Protein AF-X1CLE5-F1 (afdb_monomer_lite)

Structure (mmCIF, N/CA/C/O backbone):
data_AF-X1CLE5-F1
#
_entry.id   AF-X1CLE5-F1
#
loop_
_atom_site.group_PDB
_atom_site.id
_atom_site.type_symbol
_atom_site.label_atom_id
_atom_site.label_alt_id
_atom_site.label_comp_id
_atom_site.label_asym_id
_atom_site.label_entity_id
_atom_site.label_seq_id
_atom_site.pdbx_PDB_ins_code
_atom_site.Cartn_x
_atom_site.Cartn_y
_atom_site.Cartn_z
_atom_site.occupancy
_atom_site.B_iso_or_equiv
_atom_site.auth_seq_id
_atom_site.auth_comp_id
_atom_site.auth_asym_id
_atom_site.auth_atom_id
_atom_site.pdbx_PDB_model_num
ATOM 1 N N . HIS A 1 1 ? 12.341 -2.376 -10.171 1.00 87.56 1 HIS A N 1
ATOM 2 C CA . HIS A 1 1 ? 11.045 -2.951 -10.577 1.00 87.56 1 HIS A CA 1
ATOM 3 C C . HIS A 1 1 ? 10.990 -4.390 -10.079 1.00 87.56 1 HIS A C 1
ATOM 5 O O . HIS A 1 1 ? 12.034 -4.916 -9.704 1.00 87.56 1 HIS A O 1
ATOM 11 N N . ILE A 1 2 ? 9.800 -4.982 -10.034 1.00 92.75 2 ILE A N 1
ATOM 12 C CA . ILE A 1 2 ? 9.583 -6.423 -9.841 1.00 92.75 2 ILE A CA 1
ATOM 13 C C . ILE A 1 2 ? 8.965 -6.952 -11.133 1.00 92.75 2 ILE A C 1
ATOM 15 O O . ILE A 1 2 ? 8.081 -6.299 -11.682 1.00 92.75 2 ILE A O 1
ATOM 19 N N . ILE A 1 3 ? 9.439 -8.098 -11.614 1.00 94.88 3 ILE A N 1
ATOM 20 C CA . ILE A 1 3 ? 8.784 -8.827 -12.702 1.00 94.88 3 ILE A CA 1
ATOM 21 C C . ILE A 1 3 ? 7.743 -9.729 -12.047 1.00 94.88 3 ILE A C 1
ATOM 23 O O . ILE A 1 3 ? 8.092 -10.563 -11.214 1.00 94.88 3 ILE A O 1
ATOM 27 N N . PHE A 1 4 ? 6.477 -9.523 -12.382 1.00 95.62 4 PHE A N 1
ATOM 28 C CA . PHE A 1 4 ? 5.363 -10.303 -11.863 1.00 95.62 4 PHE A CA 1
ATOM 29 C C . PHE A 1 4 ? 4.721 -11.083 -12.996 1.00 95.62 4 PHE A C 1
ATOM 31 O O . PHE A 1 4 ? 4.445 -10.509 -14.046 1.00 95.62 4 PHE A O 1
ATOM 38 N N . GLN A 1 5 ? 4.461 -12.364 -12.766 1.00 96.25 5 GLN A N 1
ATOM 39 C CA . GLN A 1 5 ? 3.753 -13.222 -13.702 1.00 96.25 5 GLN A CA 1
ATOM 40 C C . GLN A 1 5 ? 2.470 -13.723 -1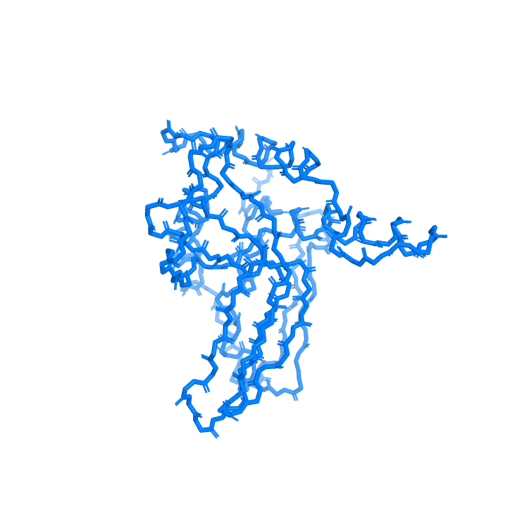3.045 1.00 96.25 5 GLN A C 1
ATOM 42 O O . GLN A 1 5 ? 2.518 -14.313 -11.964 1.00 96.25 5 GLN A O 1
ATOM 47 N N . ASN A 1 6 ? 1.330 -13.506 -13.700 1.00 96.94 6 ASN A N 1
ATOM 48 C CA . ASN A 1 6 ? 0.075 -14.103 -13.267 1.00 96.94 6 ASN A CA 1
ATOM 49 C C . ASN A 1 6 ? -0.042 -15.522 -13.839 1.00 96.94 6 ASN A C 1
ATOM 51 O O . ASN A 1 6 ? -0.361 -15.702 -15.011 1.00 96.94 6 ASN A O 1
ATOM 55 N N . LEU A 1 7 ? 0.227 -16.524 -13.003 1.00 96.44 7 LEU A N 1
ATOM 56 C CA . LEU A 1 7 ? 0.090 -17.943 -13.354 1.00 96.44 7 LEU A CA 1
ATOM 57 C C . LEU A 1 7 ? -1.336 -18.486 -13.147 1.00 96.44 7 LEU A C 1
ATOM 59 O O . LEU A 1 7 ? -1.576 -19.664 -13.396 1.00 96.44 7 LEU A O 1
ATOM 63 N N . GLY A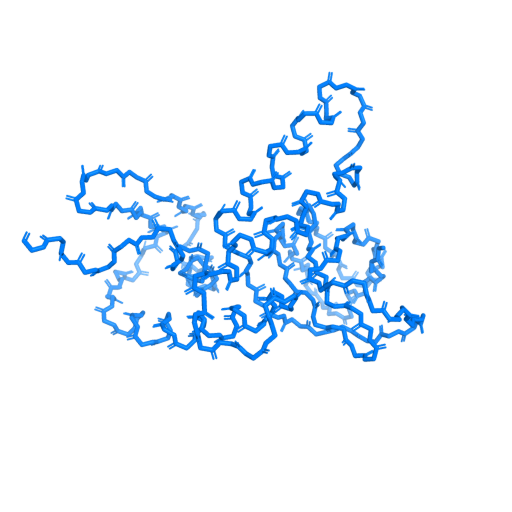 1 8 ? -2.252 -17.659 -12.640 1.00 95.31 8 GLY A N 1
ATOM 64 C CA . GLY A 1 8 ? -3.643 -18.025 -12.404 1.00 95.31 8 GLY A CA 1
ATOM 65 C C . GLY A 1 8 ? -4.534 -17.838 -13.630 1.00 95.31 8 GLY A C 1
ATOM 66 O O . GLY A 1 8 ? -4.088 -17.471 -14.716 1.00 95.31 8 GLY A O 1
ATOM 67 N N . ASP A 1 9 ? -5.823 -18.068 -13.415 1.00 96.69 9 ASP A N 1
ATOM 68 C CA . ASP A 1 9 ? -6.906 -17.998 -14.399 1.00 96.69 9 ASP A CA 1
ATOM 69 C C . ASP A 1 9 ? -7.769 -16.729 -14.273 1.00 96.69 9 ASP A C 1
ATOM 71 O O . ASP A 1 9 ? -8.612 -16.465 -15.130 1.00 96.69 9 ASP A O 1
ATOM 75 N N . ILE A 1 10 ? -7.537 -15.911 -13.241 1.00 95.25 10 ILE A N 1
ATOM 76 C CA . ILE A 1 10 ? -8.246 -14.647 -13.002 1.00 95.25 10 ILE A CA 1
ATOM 77 C C . ILE A 1 10 ? -7.296 -13.441 -12.974 1.00 95.25 10 ILE A C 1
ATOM 79 O O . ILE A 1 10 ? -6.141 -13.582 -12.560 1.00 95.25 10 ILE A O 1
ATOM 83 N N . PRO A 1 11 ? -7.756 -12.237 -13.366 1.00 94.75 11 PRO A N 1
ATOM 84 C CA . PRO A 1 11 ? -6.967 -11.019 -13.222 1.00 94.75 11 PRO A CA 1
ATOM 85 C C . PRO A 1 11 ? -6.614 -10.726 -11.758 1.00 94.75 11 PRO A C 1
ATOM 87 O O . PRO A 1 11 ? -7.464 -10.816 -10.869 1.00 94.75 11 PRO A O 1
ATOM 90 N N . ILE A 1 12 ? -5.370 -10.313 -11.511 1.00 93.62 12 ILE A N 1
ATOM 91 C CA . ILE A 1 12 ? -4.879 -9.933 -10.182 1.00 93.62 12 ILE A CA 1
ATOM 92 C C . ILE A 1 12 ? -4.711 -8.415 -10.127 1.00 93.62 12 ILE A C 1
ATOM 94 O O . ILE A 1 12 ? -3.916 -7.841 -10.870 1.00 93.62 12 ILE A O 1
ATOM 98 N N . LEU A 1 13 ? -5.442 -7.761 -9.221 1.00 92.31 13 LEU A N 1
ATOM 99 C CA . LEU A 1 13 ? -5.232 -6.351 -8.902 1.00 92.31 13 LEU A CA 1
ATOM 100 C C . LEU A 1 13 ? -4.114 -6.228 -7.867 1.00 92.31 13 LEU A C 1
ATOM 102 O O . LEU A 1 13 ? -4.261 -6.710 -6.748 1.00 92.31 13 LEU A O 1
ATOM 106 N N . ILE A 1 14 ? -3.050 -5.523 -8.231 1.00 93.38 14 ILE A N 1
ATOM 107 C CA . ILE A 1 14 ? -1.952 -5.163 -7.338 1.00 93.38 14 ILE A CA 1
ATOM 108 C C . ILE A 1 14 ? -2.074 -3.675 -7.074 1.00 93.38 14 ILE A C 1
ATOM 110 O O . ILE A 1 14 ? -1.935 -2.847 -7.975 1.00 93.38 14 ILE A O 1
ATOM 114 N N . GLU A 1 15 ? -2.375 -3.321 -5.837 1.00 92.00 15 GLU A N 1
ATOM 115 C CA . GLU A 1 15 ? -2.675 -1.943 -5.485 1.00 92.00 15 GLU A CA 1
ATOM 116 C C . GLU A 1 15 ? -1.422 -1.162 -5.074 1.00 92.00 15 GLU A C 1
ATOM 118 O O . GLU A 1 15 ? -0.484 -1.689 -4.471 1.00 92.00 15 GLU A O 1
ATOM 123 N N . GLU A 1 16 ? -1.445 0.152 -5.302 1.00 93.44 16 GLU A N 1
ATOM 124 C CA . GLU A 1 16 ? -0.471 1.064 -4.700 1.00 93.44 16 GLU A CA 1
ATOM 125 C C . GLU A 1 16 ? -0.334 0.813 -3.189 1.00 93.44 16 GLU A C 1
ATOM 127 O O . GLU A 1 16 ? -1.327 0.682 -2.468 1.00 93.44 16 GLU A O 1
ATOM 132 N N . GLY A 1 17 ? 0.904 0.795 -2.698 1.00 93.62 17 GLY A N 1
ATOM 133 C CA . GLY A 1 17 ? 1.219 0.601 -1.289 1.00 93.62 17 GLY A CA 1
ATOM 134 C C . GLY A 1 17 ? 1.161 -0.844 -0.820 1.00 93.62 17 GLY A C 1
ATOM 135 O O . GLY A 1 17 ? 1.355 -1.083 0.369 1.00 93.62 17 GLY A O 1
ATOM 136 N N . GLU A 1 18 ? 0.912 -1.811 -1.704 1.00 93.94 18 GLU A N 1
ATOM 137 C CA . GLU A 1 18 ? 1.210 -3.206 -1.390 1.00 93.94 18 GLU A CA 1
ATOM 138 C C . GLU A 1 18 ? 2.708 -3.422 -1.206 1.00 93.94 18 GLU A C 1
ATOM 140 O O . GLU A 1 18 ? 3.546 -2.780 -1.847 1.00 93.94 18 GLU A O 1
ATOM 145 N N . ILE A 1 19 ? 3.032 -4.312 -0.277 1.00 95.00 19 ILE A N 1
ATOM 146 C CA . ILE A 1 19 ? 4.390 -4.544 0.193 1.00 95.00 19 ILE A CA 1
ATOM 147 C C . ILE A 1 19 ? 4.826 -5.925 -0.257 1.00 95.00 19 ILE A C 1
ATOM 149 O O . ILE A 1 19 ? 4.101 -6.902 -0.080 1.00 95.00 19 ILE A O 1
ATOM 153 N N . PHE A 1 20 ? 6.036 -6.002 -0.789 1.00 95.31 20 PHE A N 1
ATOM 154 C CA . PHE A 1 20 ? 6.667 -7.227 -1.244 1.00 95.31 20 PHE A CA 1
ATOM 155 C C . PHE A 1 20 ? 7.874 -7.525 -0.360 1.00 95.31 20 PHE A C 1
ATOM 157 O O . PHE A 1 20 ? 8.807 -6.721 -0.285 1.00 95.31 20 PHE A O 1
ATOM 164 N N . LEU A 1 21 ? 7.851 -8.670 0.316 1.00 94.31 21 LEU A N 1
ATOM 165 C CA . LEU A 1 21 ? 8.956 -9.158 1.136 1.00 94.31 21 LEU A CA 1
ATOM 166 C C . LEU A 1 21 ? 9.972 -9.840 0.228 1.00 94.31 21 LEU A C 1
ATOM 168 O O . LEU A 1 21 ? 9.615 -10.800 -0.453 1.00 94.31 21 LEU A O 1
ATOM 172 N N . GLY A 1 22 ? 11.201 -9.334 0.196 1.00 92.69 22 GLY A N 1
ATOM 173 C CA . GLY A 1 22 ? 12.252 -9.855 -0.677 1.00 92.69 22 GLY A CA 1
ATOM 174 C C . GLY A 1 22 ? 13.059 -10.963 -0.009 1.00 92.69 22 GLY A C 1
ATOM 175 O O . GLY A 1 22 ? 13.621 -10.762 1.067 1.00 92.69 22 GLY A O 1
ATOM 176 N N . GLU A 1 23 ? 13.193 -12.116 -0.661 1.00 91.12 23 GLU A N 1
ATOM 177 C CA . GLU A 1 23 ? 14.071 -13.188 -0.184 1.00 91.12 23 GLU A CA 1
ATOM 178 C C . GLU A 1 23 ? 15.523 -12.921 -0.606 1.00 91.12 23 GLU A C 1
ATOM 180 O O . GLU A 1 23 ? 15.849 -12.825 -1.794 1.00 91.12 23 GLU A O 1
ATOM 185 N N . GLY A 1 24 ? 16.412 -12.725 0.373 1.00 87.81 24 GLY A N 1
ATOM 186 C CA . GLY A 1 24 ? 17.815 -12.378 0.109 1.00 87.81 24 GLY A CA 1
ATOM 187 C C . GLY A 1 24 ? 18.008 -11.004 -0.556 1.00 87.81 24 GLY A C 1
ATOM 188 O O . GLY A 1 24 ? 19.079 -10.719 -1.094 1.00 87.81 24 GLY A O 1
ATOM 189 N N . THR A 1 25 ? 16.988 -10.137 -0.539 1.00 91.56 25 THR A N 1
ATOM 190 C CA . THR A 1 25 ? 17.056 -8.768 -1.068 1.00 91.56 25 THR A CA 1
ATOM 191 C C . THR A 1 25 ? 16.249 -7.782 -0.214 1.00 91.56 25 THR A C 1
ATOM 193 O O . THR A 1 25 ? 15.791 -8.110 0.875 1.00 91.56 25 THR A O 1
ATOM 196 N N . GLN A 1 26 ? 16.131 -6.533 -0.662 1.00 92.00 26 GLN A N 1
ATOM 197 C CA . GLN A 1 26 ? 15.360 -5.503 0.029 1.00 92.00 26 GLN A CA 1
ATOM 198 C C . GLN A 1 26 ? 13.860 -5.653 -0.220 1.00 92.00 26 GLN A C 1
ATOM 200 O O . GLN A 1 26 ? 13.435 -5.827 -1.365 1.00 92.00 26 GLN A O 1
ATOM 205 N N . ASP A 1 27 ? 13.079 -5.443 0.838 1.00 94.44 27 ASP A N 1
ATOM 206 C CA . ASP A 1 27 ? 11.627 -5.313 0.766 1.00 94.44 27 ASP A CA 1
ATOM 207 C C . ASP A 1 27 ? 11.220 -4.089 -0.063 1.00 94.44 27 ASP A C 1
ATOM 209 O O . ASP A 1 27 ? 11.898 -3.049 -0.081 1.00 94.44 27 ASP A O 1
ATOM 213 N N . ARG A 1 28 ? 10.091 -4.212 -0.758 1.00 95.19 28 ARG A N 1
ATOM 214 C CA . ARG A 1 28 ? 9.628 -3.242 -1.748 1.00 95.19 28 ARG A CA 1
ATOM 215 C C . ARG A 1 28 ? 8.195 -2.802 -1.492 1.00 95.19 28 ARG A C 1
ATOM 217 O O . ARG A 1 28 ? 7.394 -3.565 -0.971 1.00 95.19 28 ARG A O 1
ATOM 224 N N . ILE A 1 29 ? 7.873 -1.587 -1.915 1.00 95.62 29 ILE A N 1
ATOM 225 C CA . ILE A 1 29 ? 6.509 -1.051 -1.949 1.00 95.62 29 ILE A CA 1
ATOM 226 C C . ILE A 1 29 ? 6.088 -0.773 -3.388 1.00 95.62 29 ILE A C 1
ATOM 228 O O . ILE A 1 29 ? 6.877 -0.226 -4.165 1.00 95.62 29 ILE A O 1
ATOM 232 N N . CYS A 1 30 ? 4.861 -1.147 -3.738 1.00 95.38 30 CYS A N 1
ATOM 233 C CA . CYS A 1 30 ? 4.246 -0.868 -5.028 1.00 95.38 30 CYS A CA 1
ATOM 234 C C . CYS A 1 30 ? 3.896 0.622 -5.158 1.00 95.38 30 CYS A C 1
ATOM 236 O O . CYS A 1 30 ? 3.222 1.183 -4.296 1.00 95.38 30 CYS A O 1
ATOM 238 N N . VAL A 1 31 ? 4.340 1.273 -6.234 1.00 94.06 31 VAL A N 1
ATOM 239 C CA . VAL A 1 31 ? 4.179 2.733 -6.427 1.00 94.06 31 VAL A CA 1
ATOM 240 C C . VAL A 1 31 ? 2.871 3.095 -7.140 1.00 94.06 31 VAL A C 1
ATOM 242 O O . VAL A 1 31 ? 2.382 4.225 -7.055 1.00 94.06 31 VAL A O 1
ATOM 245 N N . GLY A 1 32 ? 2.282 2.146 -7.859 1.00 90.81 32 GLY A N 1
ATOM 246 C CA . GLY A 1 32 ? 1.068 2.357 -8.638 1.00 90.81 32 GLY A CA 1
ATOM 247 C C . GLY A 1 32 ? 0.170 1.137 -8.598 1.00 90.81 32 GLY A C 1
ATOM 248 O O . GLY A 1 32 ? 0.613 0.047 -8.263 1.00 90.81 32 GLY A O 1
ATOM 249 N N . THR A 1 33 ? -1.094 1.341 -8.941 1.00 92.44 33 THR A N 1
ATOM 250 C CA . THR A 1 33 ? -2.044 0.244 -9.090 1.00 92.44 33 THR A CA 1
ATOM 251 C C . THR A 1 33 ? -1.923 -0.335 -10.494 1.00 92.44 33 THR A C 1
ATOM 253 O O . THR A 1 33 ? -1.940 0.417 -11.468 1.00 92.44 33 THR A O 1
ATOM 256 N N . VAL A 1 34 ? -1.799 -1.655 -10.594 1.00 93.69 34 VAL A N 1
ATOM 257 C CA . VAL A 1 34 ? -1.725 -2.394 -11.859 1.00 93.69 34 VAL A CA 1
ATOM 258 C C . VAL A 1 34 ? -2.657 -3.602 -11.810 1.00 93.69 34 VAL A C 1
ATOM 260 O O . VAL A 1 34 ? -2.924 -4.144 -10.738 1.00 93.69 34 VAL A O 1
ATOM 263 N N . ILE A 1 35 ? -3.156 -4.021 -12.970 1.00 95.69 35 ILE A N 1
ATOM 264 C CA . ILE A 1 35 ? -3.918 -5.262 -13.129 1.00 95.69 35 ILE A CA 1
ATOM 265 C C . ILE A 1 35 ? -3.074 -6.204 -13.980 1.00 95.69 35 ILE A C 1
ATOM 267 O O . ILE A 1 35 ? -2.622 -5.810 -15.051 1.00 95.69 35 ILE A O 1
ATOM 271 N N . ALA A 1 36 ? -2.844 -7.416 -13.480 1.00 96.19 36 ALA A N 1
ATOM 272 C CA . ALA A 1 36 ? -2.171 -8.493 -14.189 1.00 96.19 36 ALA A CA 1
ATOM 273 C C . ALA A 1 36 ? -3.201 -9.497 -14.702 1.00 96.19 36 ALA A C 1
ATOM 275 O O . ALA A 1 36 ? -3.754 -10.267 -13.916 1.00 96.19 36 ALA A O 1
ATOM 276 N N . ASP A 1 37 ? -3.456 -9.498 -16.008 1.00 97.62 37 ASP A N 1
ATOM 277 C CA . ASP A 1 37 ? -4.346 -10.474 -16.638 1.00 97.62 37 ASP A CA 1
ATOM 278 C C . ASP A 1 37 ? -3.741 -11.891 -16.610 1.00 97.62 37 ASP A C 1
ATOM 280 O O . ASP A 1 37 ? -2.513 -12.030 -16.516 1.00 97.62 37 ASP A O 1
ATOM 284 N N . PRO A 1 38 ? -4.566 -12.950 -16.678 1.00 98.06 38 PRO A N 1
ATOM 285 C CA . PRO A 1 38 ? -4.100 -14.337 -16.709 1.00 98.06 38 PRO A CA 1
ATOM 286 C C . PRO A 1 38 ? -3.015 -14.579 -17.765 1.00 98.06 38 PRO A C 1
ATOM 288 O O . PRO A 1 38 ? -3.130 -14.129 -18.904 1.00 98.06 38 PRO A O 1
ATOM 291 N N . GLY A 1 39 ? -1.944 -15.279 -17.389 1.00 97.19 39 GLY A N 1
ATOM 292 C CA . GLY A 1 39 ? -0.830 -15.619 -18.281 1.00 97.19 39 GLY A CA 1
ATOM 293 C C . GLY A 1 39 ? 0.096 -14.455 -18.651 1.00 97.19 39 GLY A C 1
ATOM 294 O O . GLY A 1 39 ? 1.063 -14.664 -19.384 1.00 97.19 39 GLY A O 1
ATOM 295 N N . THR A 1 40 ? -0.157 -13.238 -18.158 1.00 97.56 40 THR A N 1
ATOM 296 C CA . THR A 1 40 ? 0.662 -12.066 -18.492 1.00 97.56 40 THR A CA 1
ATOM 297 C C . THR A 1 40 ? 1.836 -11.871 -17.536 1.00 97.56 40 THR A C 1
ATOM 299 O O . THR A 1 40 ? 1.781 -12.215 -16.351 1.00 97.56 40 THR A O 1
ATOM 302 N N . THR A 1 41 ? 2.901 -11.268 -18.069 1.00 96.94 41 THR A N 1
ATOM 303 C CA . THR A 1 41 ? 4.067 -10.816 -17.307 1.00 96.94 41 THR A CA 1
ATOM 304 C C . THR A 1 41 ? 4.127 -9.296 -17.335 1.00 96.94 41 THR A C 1
ATOM 306 O O . THR A 1 41 ? 4.098 -8.689 -18.405 1.00 96.94 41 THR A O 1
ATOM 309 N N . LEU A 1 42 ? 4.248 -8.673 -16.165 1.00 95.38 42 LEU A N 1
ATOM 310 C CA . LEU A 1 42 ? 4.260 -7.224 -15.999 1.00 95.38 42 LEU A CA 1
ATOM 311 C C . LEU A 1 42 ? 5.461 -6.747 -15.188 1.00 95.38 42 LEU A C 1
ATOM 313 O O . LEU A 1 42 ? 5.935 -7.409 -14.265 1.00 95.38 42 LEU A O 1
ATOM 317 N N . ASN A 1 43 ? 5.902 -5.528 -15.497 1.00 94.12 43 ASN A N 1
ATOM 318 C CA . ASN A 1 43 ? 6.889 -4.808 -14.704 1.00 94.12 43 ASN A CA 1
ATOM 319 C C . ASN A 1 43 ? 6.195 -3.917 -13.674 1.00 94.12 43 ASN A C 1
ATOM 321 O O . ASN A 1 43 ? 5.654 -2.860 -14.001 1.00 94.12 43 ASN A O 1
ATOM 325 N N . ILE A 1 44 ? 6.273 -4.305 -12.406 1.00 94.19 44 ILE A N 1
ATOM 326 C CA . ILE A 1 44 ? 5.745 -3.523 -11.293 1.00 94.19 44 ILE A CA 1
ATOM 327 C C . ILE A 1 44 ? 6.780 -2.480 -10.869 1.00 94.19 44 ILE A C 1
ATOM 329 O O . ILE A 1 44 ? 7.923 -2.790 -10.500 1.00 94.19 44 ILE A O 1
ATOM 333 N N . SER A 1 45 ? 6.369 -1.213 -10.896 1.00 93.31 45 SER A N 1
ATOM 334 C CA . SER A 1 45 ? 7.170 -0.106 -10.374 1.00 93.31 45 SER A CA 1
ATOM 335 C C . SER A 1 45 ? 7.172 -0.130 -8.850 1.00 93.31 45 SER A C 1
ATOM 337 O O . SER A 1 45 ? 6.120 -0.075 -8.216 1.00 93.31 45 SER A O 1
ATOM 339 N N . VAL A 1 46 ? 8.370 -0.185 -8.262 1.00 94.81 46 VAL A N 1
ATOM 340 C CA . VAL A 1 46 ? 8.545 -0.314 -6.812 1.00 94.81 46 VAL A CA 1
ATOM 341 C C . VAL A 1 46 ? 9.611 0.624 -6.254 1.00 94.81 46 VAL A C 1
ATOM 343 O O . VAL A 1 46 ? 10.531 1.020 -6.976 1.00 94.81 46 VAL A O 1
ATOM 346 N N . LYS A 1 47 ? 9.536 0.904 -4.950 1.00 94.69 47 LYS A N 1
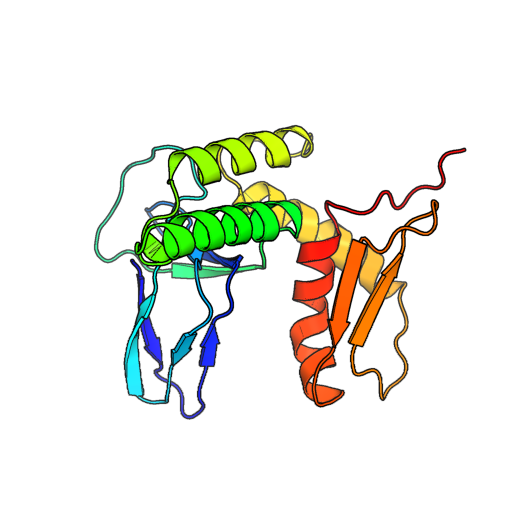ATOM 347 C CA . LYS A 1 47 ? 10.605 1.549 -4.163 1.00 94.69 47 LYS A CA 1
ATOM 348 C C . LYS A 1 47 ? 11.062 0.650 -3.026 1.00 94.69 47 LYS A C 1
ATOM 350 O O . LYS A 1 47 ? 10.321 -0.225 -2.593 1.00 94.69 47 LYS A O 1
ATOM 355 N N . CYS A 1 48 ? 12.296 0.831 -2.573 1.00 94.50 48 CYS A N 1
ATOM 356 C CA . CYS A 1 48 ? 12.812 0.124 -1.406 1.00 94.50 48 CYS A CA 1
ATOM 357 C C . CYS A 1 48 ? 12.192 0.685 -0.128 1.00 94.50 48 CYS A C 1
ATOM 359 O O . CYS A 1 48 ? 12.139 1.902 0.031 1.00 94.50 48 CYS A O 1
ATOM 361 N N . VAL A 1 49 ? 11.789 -0.188 0.792 1.00 93.75 49 VAL A N 1
ATOM 362 C CA . VAL A 1 49 ? 11.304 0.195 2.138 1.00 93.75 49 VAL A CA 1
ATOM 363 C C . VAL A 1 49 ? 12.163 -0.385 3.262 1.00 93.75 49 VAL A C 1
ATOM 365 O O . VAL A 1 49 ? 11.778 -0.413 4.427 1.00 93.75 49 VAL A O 1
ATOM 368 N N . HIS A 1 50 ? 13.350 -0.841 2.889 1.00 86.00 50 HIS A N 1
ATOM 369 C CA . HIS A 1 50 ? 14.440 -1.187 3.779 1.00 86.00 50 HIS A CA 1
ATOM 370 C C . HIS A 1 50 ? 15.596 -0.230 3.461 1.00 86.00 50 HIS A C 1
ATOM 372 O O . HIS A 1 50 ? 15.777 0.131 2.289 1.00 86.00 50 HIS A O 1
ATOM 378 N N . ALA A 1 51 ? 16.337 0.223 4.474 1.00 73.25 51 ALA A N 1
ATOM 379 C CA . ALA A 1 51 ? 17.567 0.988 4.281 1.00 73.25 51 ALA A CA 1
ATOM 380 C C . ALA A 1 51 ? 18.563 0.268 3.349 1.00 73.25 51 ALA A C 1
ATOM 382 O O . ALA A 1 51 ? 18.396 -0.924 3.066 1.00 73.25 51 ALA A O 1
ATOM 383 N N . PRO A 1 52 ? 19.585 0.980 2.831 1.00 74.38 52 PRO A N 1
ATOM 384 C CA . PRO A 1 52 ? 20.545 0.413 1.894 1.00 74.38 52 PRO A CA 1
ATOM 385 C C . PRO A 1 52 ? 21.142 -0.915 2.380 1.00 74.38 52 PRO A C 1
ATOM 387 O O . PRO A 1 52 ? 21.994 -0.965 3.256 1.00 74.38 52 PRO A O 1
ATOM 390 N N . HIS A 1 53 ? 20.689 -1.997 1.760 1.00 71.94 53 HIS A N 1
ATOM 391 C CA . HIS A 1 53 ? 21.199 -3.354 1.906 1.00 71.94 53 HIS A CA 1
ATOM 392 C C . HIS A 1 53 ? 21.591 -3.907 0.530 1.00 71.94 53 HIS A C 1
ATOM 394 O O . HIS A 1 53 ? 21.151 -3.394 -0.505 1.00 71.94 53 HIS A O 1
ATOM 400 N N . ARG A 1 54 ? 22.390 -4.974 0.479 1.00 78.19 54 ARG A N 1
ATOM 401 C CA . ARG A 1 54 ? 22.761 -5.610 -0.790 1.00 78.19 54 ARG A CA 1
ATOM 402 C C . ARG A 1 54 ? 21.512 -6.003 -1.589 1.00 78.19 54 ARG A C 1
ATOM 404 O O . ARG A 1 54 ? 20.561 -6.576 -1.051 1.00 78.19 54 ARG A O 1
ATOM 411 N N . LEU A 1 55 ? 21.521 -5.669 -2.878 1.00 83.06 55 LEU A N 1
ATOM 412 C CA . LEU A 1 55 ? 20.508 -6.098 -3.836 1.00 83.06 55 LEU A CA 1
ATOM 413 C C . LEU A 1 55 ? 20.954 -7.404 -4.489 1.00 83.06 55 LEU A C 1
ATOM 415 O O . LEU A 1 55 ? 22.114 -7.532 -4.879 1.00 83.06 55 LEU A O 1
ATOM 419 N N . SER A 1 56 ? 20.021 -8.342 -4.627 1.00 85.12 56 SER A N 1
ATOM 420 C CA . SER A 1 56 ? 20.223 -9.583 -5.366 1.00 85.12 56 SER A CA 1
ATOM 421 C C . SER A 1 56 ? 19.274 -9.600 -6.560 1.00 85.12 56 SER A C 1
ATOM 423 O O . SER A 1 56 ? 18.152 -9.092 -6.480 1.00 85.12 56 SER A O 1
ATOM 425 N N . ARG A 1 57 ? 19.749 -10.117 -7.695 1.00 85.88 57 ARG A N 1
ATOM 426 C CA . ARG A 1 57 ? 18.926 -10.328 -8.894 1.00 85.88 57 ARG A CA 1
ATOM 427 C C . ARG A 1 57 ? 18.296 -11.717 -8.817 1.00 85.88 57 ARG A C 1
ATOM 429 O O . ARG A 1 57 ? 18.902 -12.626 -8.267 1.00 85.88 57 ARG A O 1
ATOM 436 N N . GLY A 1 58 ? 17.098 -11.869 -9.379 1.00 86.44 58 GLY A N 1
ATOM 437 C CA . GLY A 1 58 ? 16.385 -13.153 -9.373 1.00 86.44 58 GLY A CA 1
ATOM 438 C C . GLY A 1 58 ? 15.815 -13.561 -8.009 1.00 86.44 58 GLY A C 1
ATOM 439 O O . GLY A 1 58 ? 15.405 -14.702 -7.851 1.00 86.44 58 GLY A O 1
ATOM 440 N N . SER A 1 59 ? 15.781 -12.650 -7.031 1.00 90.50 59 SER A N 1
ATOM 441 C CA . SER A 1 59 ? 15.119 -12.895 -5.748 1.00 90.50 59 SER A CA 1
ATOM 442 C C . SER A 1 59 ? 13.615 -13.094 -5.914 1.00 90.50 59 SER A C 1
ATOM 444 O O . SER A 1 59 ? 12.967 -12.389 -6.694 1.00 90.50 59 SER A O 1
ATOM 446 N N . SER A 1 60 ? 13.071 -14.010 -5.117 1.00 92.62 60 SER A N 1
ATOM 447 C CA . SER A 1 60 ? 11.635 -14.202 -4.963 1.00 92.62 60 SER A CA 1
ATOM 448 C C . SER A 1 60 ? 11.037 -13.086 -4.093 1.00 92.62 60 SER A C 1
ATOM 450 O O . SER A 1 60 ? 11.729 -12.450 -3.284 1.00 92.62 60 SER A O 1
ATOM 452 N N . PHE A 1 61 ? 9.739 -12.839 -4.270 1.00 95.19 61 PHE A N 1
ATOM 453 C CA . PHE A 1 61 ? 8.983 -11.904 -3.449 1.00 95.19 61 PHE A CA 1
ATOM 454 C C . PHE A 1 61 ? 7.683 -12.543 -2.970 1.00 95.19 61 PHE A C 1
ATOM 456 O O . PHE A 1 61 ? 6.998 -13.215 -3.737 1.00 95.19 61 PHE A O 1
ATOM 463 N N . SER A 1 62 ? 7.319 -12.286 -1.716 1.00 94.31 62 SER A N 1
ATOM 464 C CA . SER A 1 62 ? 6.025 -12.680 -1.144 1.00 94.31 62 SER A CA 1
ATOM 465 C C . SER A 1 62 ? 5.231 -11.463 -0.666 1.00 94.31 62 SER A C 1
ATOM 467 O O . SER A 1 62 ? 5.777 -10.370 -0.507 1.00 94.31 62 SER A O 1
ATOM 469 N N . TYR A 1 63 ? 3.925 -11.629 -0.446 1.00 92.12 63 TYR A N 1
ATOM 470 C CA . TYR A 1 63 ? 3.068 -10.543 0.027 1.00 92.12 63 TYR A CA 1
ATOM 471 C C . TYR A 1 63 ? 3.344 -10.191 1.497 1.00 92.12 63 TYR A C 1
ATOM 473 O O . TYR A 1 63 ? 3.255 -11.030 2.393 1.00 92.12 63 TYR A O 1
ATOM 481 N N . GLY A 1 64 ? 3.644 -8.918 1.752 1.00 90.44 64 GLY A N 1
ATOM 482 C CA . GLY A 1 64 ? 3.995 -8.384 3.067 1.00 90.44 64 GLY A CA 1
ATOM 483 C C . GLY A 1 64 ? 2.869 -7.649 3.789 1.00 90.44 64 GLY A C 1
ATOM 484 O O . GLY A 1 64 ? 2.930 -7.512 5.012 1.00 90.44 64 GLY A O 1
ATOM 485 N N . GLY A 1 65 ? 1.811 -7.229 3.092 1.00 89.88 65 GLY A N 1
ATOM 486 C CA . GLY A 1 65 ? 0.722 -6.410 3.647 1.00 89.88 65 GLY A CA 1
ATOM 487 C C . GLY A 1 65 ? 0.537 -5.081 2.926 1.00 89.88 65 GLY A C 1
ATOM 488 O O . GLY A 1 65 ? 1.042 -4.887 1.816 1.00 89.88 65 GLY A O 1
ATOM 489 N N . LYS A 1 66 ? -0.169 -4.158 3.585 1.00 91.19 66 LYS A N 1
ATOM 490 C CA . LYS A 1 66 ? -0.413 -2.801 3.084 1.00 91.19 66 LYS A CA 1
ATOM 491 C C . LYS A 1 66 ? 0.389 -1.753 3.857 1.00 91.19 66 LYS A C 1
ATOM 493 O O . LYS A 1 66 ? 0.538 -1.822 5.077 1.00 91.19 66 LYS A O 1
ATOM 498 N N . ALA A 1 67 ? 0.895 -0.754 3.142 1.00 92.81 67 ALA A N 1
ATOM 499 C CA . ALA A 1 67 ? 1.486 0.437 3.736 1.00 92.81 67 ALA A CA 1
ATOM 500 C C . ALA A 1 67 ? 0.455 1.260 4.533 1.00 92.81 67 ALA A C 1
ATOM 502 O O . ALA A 1 67 ? -0.756 1.156 4.326 1.00 92.81 67 ALA A O 1
ATOM 503 N N . SER A 1 68 ? 0.947 2.097 5.450 1.00 91.00 68 SER A N 1
ATOM 504 C CA . SER A 1 68 ? 0.117 3.077 6.164 1.00 91.00 68 SER A CA 1
ATOM 505 C C . SER A 1 68 ? -0.505 4.100 5.207 1.00 91.00 68 SER A C 1
ATOM 507 O O . SER A 1 68 ? -0.010 4.348 4.103 1.00 91.00 68 SER A O 1
ATOM 509 N N . ARG A 1 69 ? -1.544 4.794 5.677 1.00 88.69 69 ARG A N 1
ATOM 510 C CA . ARG A 1 69 ? -2.053 6.004 5.017 1.00 88.69 69 ARG A CA 1
ATOM 511 C C . ARG A 1 69 ? -1.007 7.114 4.942 1.00 88.69 69 ARG A C 1
ATOM 513 O O . ARG A 1 69 ? -0.954 7.801 3.930 1.00 88.69 69 ARG A O 1
ATOM 520 N N . GLY A 1 70 ? -0.166 7.271 5.967 1.00 90.00 70 GLY A N 1
ATOM 521 C CA . GLY A 1 70 ? 0.938 8.237 5.952 1.00 90.00 70 GLY A CA 1
ATOM 522 C C . GLY A 1 70 ? 1.901 8.009 4.782 1.00 90.00 70 GLY A C 1
ATOM 523 O O . GLY A 1 70 ? 2.173 8.934 4.019 1.00 90.00 70 GLY A O 1
ATOM 524 N N . MET A 1 71 ? 2.349 6.769 4.590 1.00 93.00 71 MET A N 1
ATOM 525 C CA . MET A 1 71 ? 3.221 6.359 3.488 1.00 93.00 71 MET A CA 1
ATOM 526 C C . MET A 1 71 ? 2.526 6.480 2.129 1.00 93.00 71 MET A C 1
ATOM 528 O O . MET A 1 71 ? 3.125 6.959 1.169 1.00 93.00 71 MET A O 1
ATOM 532 N N . LEU A 1 72 ? 1.254 6.078 2.034 1.00 92.38 72 LEU A N 1
ATOM 533 C CA . LEU A 1 72 ? 0.462 6.259 0.813 1.00 92.38 72 LEU A CA 1
ATOM 534 C C . LEU A 1 72 ? 0.359 7.738 0.425 1.00 92.38 72 LEU A C 1
ATOM 536 O O . LEU A 1 72 ? 0.555 8.073 -0.740 1.00 92.38 72 LEU A O 1
ATOM 540 N N . ASN A 1 73 ? 0.088 8.624 1.384 1.00 91.56 73 ASN A N 1
ATOM 541 C CA . ASN A 1 73 ? 0.000 10.062 1.137 1.00 91.56 73 ASN A CA 1
ATOM 542 C C . ASN A 1 73 ? 1.344 10.637 0.678 1.00 91.56 73 ASN A C 1
ATOM 544 O O . ASN A 1 73 ? 1.363 11.392 -0.287 1.00 91.56 73 ASN A O 1
ATOM 548 N N . GLU A 1 74 ? 2.458 10.233 1.294 1.00 93.12 74 GLU A N 1
ATOM 549 C CA . GLU A 1 74 ? 3.803 10.629 0.850 1.00 93.12 74 GLU A CA 1
ATOM 550 C C . GLU A 1 74 ? 4.046 10.237 -0.617 1.00 93.12 74 GLU A C 1
ATOM 552 O O . GLU A 1 74 ? 4.417 11.073 -1.445 1.00 93.12 74 GLU A O 1
ATOM 557 N N . MET A 1 75 ? 3.772 8.976 -0.975 1.00 94.00 75 MET A N 1
ATOM 558 C CA . MET A 1 75 ? 3.942 8.503 -2.351 1.00 94.00 75 MET A CA 1
ATOM 559 C C . MET A 1 75 ? 3.024 9.234 -3.334 1.00 94.00 75 MET A C 1
ATOM 561 O O . MET A 1 75 ? 3.457 9.585 -4.432 1.00 94.00 75 MET A O 1
ATOM 565 N N . ARG A 1 76 ? 1.764 9.481 -2.961 1.00 93.00 76 ARG A N 1
ATOM 566 C CA . ARG A 1 76 ? 0.786 10.188 -3.802 1.00 93.00 76 ARG A CA 1
ATOM 567 C C . ARG A 1 76 ? 1.178 11.639 -4.035 1.00 93.00 76 ARG A C 1
ATOM 569 O O . ARG A 1 76 ? 1.142 12.074 -5.183 1.00 93.00 76 ARG A O 1
ATOM 576 N N . SER A 1 77 ? 1.619 12.344 -2.997 1.00 92.38 77 SER A N 1
ATOM 577 C CA . SER A 1 77 ? 2.145 13.707 -3.108 1.00 92.38 77 SER A CA 1
ATOM 578 C C . SER A 1 77 ? 3.359 13.757 -4.033 1.00 92.38 77 SER A C 1
ATOM 580 O O . SER A 1 77 ? 3.407 14.586 -4.941 1.00 92.38 77 SER A O 1
ATOM 582 N N . GLY A 1 78 ? 4.299 12.816 -3.884 1.00 91.81 78 GLY A N 1
ATOM 583 C CA . GLY A 1 78 ? 5.458 12.712 -4.773 1.00 91.81 78 GLY A CA 1
ATOM 584 C C . GLY A 1 78 ? 5.071 12.442 -6.230 1.00 91.81 78 GLY A C 1
ATOM 585 O O . GLY A 1 78 ? 5.611 13.065 -7.142 1.00 91.81 78 GLY A O 1
ATOM 586 N N . LYS A 1 79 ? 4.104 11.549 -6.468 1.00 91.44 79 LYS A N 1
ATOM 587 C CA . LYS A 1 79 ? 3.595 11.274 -7.821 1.00 91.44 79 LYS A CA 1
ATOM 588 C C . LYS A 1 79 ? 2.904 12.481 -8.436 1.00 91.44 79 LYS A C 1
ATOM 590 O O . LYS A 1 79 ? 3.121 12.745 -9.612 1.00 91.44 79 LYS A O 1
ATOM 595 N N . PHE A 1 80 ? 2.088 13.191 -7.662 1.00 91.25 80 PHE A N 1
ATOM 596 C CA . PHE A 1 80 ? 1.407 14.397 -8.122 1.00 91.25 80 PHE A CA 1
ATOM 597 C C . PHE A 1 80 ? 2.413 15.481 -8.519 1.00 91.25 80 PHE A C 1
ATOM 599 O O . PHE A 1 80 ? 2.334 16.015 -9.623 1.00 91.25 80 PHE A O 1
ATOM 606 N N . TYR A 1 81 ? 3.407 15.737 -7.664 1.00 90.19 81 TYR A N 1
ATOM 607 C CA . TYR A 1 81 ? 4.492 16.665 -7.970 1.00 90.19 81 TYR A CA 1
ATOM 608 C C . TYR A 1 81 ? 5.217 16.273 -9.264 1.00 90.19 81 TYR A C 1
ATOM 610 O O . TYR A 1 81 ? 5.334 17.085 -10.177 1.00 90.19 81 TYR A O 1
ATOM 618 N N . ASN A 1 82 ? 5.614 15.009 -9.404 1.00 90.75 82 ASN A N 1
ATOM 619 C CA . ASN A 1 82 ? 6.303 14.538 -10.604 1.00 90.75 82 ASN A CA 1
ATOM 620 C C . ASN A 1 82 ? 5.438 14.657 -11.865 1.00 90.75 82 ASN A C 1
ATOM 622 O O . ASN A 1 82 ? 5.930 15.104 -12.899 1.00 90.75 82 ASN A O 1
ATOM 626 N N . ALA A 1 83 ? 4.149 14.329 -11.771 1.00 89.06 83 ALA A N 1
ATOM 627 C CA . ALA A 1 83 ? 3.211 14.488 -12.876 1.00 89.06 83 ALA A CA 1
ATOM 628 C C . ALA A 1 83 ? 3.071 15.959 -13.304 1.00 89.06 83 ALA A C 1
ATOM 630 O O . ALA A 1 83 ? 3.030 16.233 -14.501 1.00 89.06 83 ALA A O 1
ATOM 631 N N . SER A 1 84 ? 3.077 16.909 -12.358 1.00 90.81 84 SER A N 1
ATOM 632 C CA . SER A 1 84 ? 3.004 18.347 -12.672 1.00 90.81 84 SER A CA 1
ATOM 633 C C . SER A 1 84 ? 4.211 18.884 -13.450 1.00 90.81 84 SER A C 1
ATOM 635 O O . SER A 1 84 ? 4.094 19.907 -14.116 1.00 90.81 84 SER A O 1
ATOM 637 N N . ILE A 1 85 ? 5.343 18.173 -13.421 1.00 92.06 85 ILE A N 1
ATOM 638 C CA . ILE A 1 85 ? 6.556 18.496 -14.190 1.00 92.06 85 ILE A CA 1
ATOM 639 C C . ILE A 1 85 ? 6.816 17.497 -15.332 1.00 92.06 85 ILE A C 1
ATOM 641 O O . ILE A 1 85 ? 7.926 17.423 -15.854 1.00 92.06 85 ILE A O 1
ATOM 645 N N . GLY A 1 86 ? 5.807 16.707 -15.722 1.00 88.12 86 GLY A N 1
ATOM 646 C CA . GLY A 1 86 ? 5.876 15.790 -16.867 1.00 88.12 86 GLY A CA 1
ATOM 647 C C . GLY A 1 86 ? 6.663 14.495 -16.631 1.00 88.12 86 GLY A C 1
ATOM 648 O O . GLY A 1 86 ? 7.004 13.801 -17.587 1.00 88.12 86 GLY A O 1
ATOM 649 N N . LEU A 1 87 ? 6.961 14.140 -15.378 1.00 87.88 87 LEU A N 1
ATOM 650 C CA . LEU A 1 87 ? 7.663 12.906 -15.023 1.00 87.88 87 LEU A CA 1
ATOM 651 C C . LEU A 1 87 ? 6.688 11.786 -14.621 1.00 87.88 87 LEU A C 1
ATOM 653 O O . LEU A 1 87 ? 5.637 12.018 -14.026 1.00 87.88 87 LEU A O 1
ATOM 657 N N . GLY A 1 88 ? 7.059 10.535 -14.909 1.00 81.00 88 GLY A N 1
ATOM 658 C CA . GLY A 1 88 ? 6.233 9.363 -14.601 1.00 81.00 88 GLY A CA 1
ATOM 659 C C . GLY A 1 88 ? 6.167 9.012 -13.108 1.00 81.00 88 GLY A C 1
ATOM 660 O O . GLY A 1 88 ? 7.076 9.294 -12.339 1.00 81.00 88 GLY A O 1
ATOM 661 N N . ALA A 1 89 ? 5.129 8.286 -12.685 1.00 70.62 89 ALA A N 1
ATOM 662 C CA . ALA A 1 89 ? 4.928 7.897 -11.281 1.00 70.62 89 ALA A CA 1
ATOM 663 C C . ALA A 1 89 ? 6.108 7.125 -10.646 1.00 70.62 89 ALA A C 1
ATOM 665 O O . ALA A 1 89 ? 6.320 7.179 -9.437 1.00 70.62 89 ALA A O 1
ATOM 666 N N . SER A 1 90 ? 6.903 6.407 -11.443 1.00 77.50 90 SER A N 1
ATOM 667 C CA . SER A 1 90 ? 8.075 5.661 -10.970 1.00 77.50 90 SER A CA 1
ATOM 668 C C . SER A 1 90 ? 9.236 6.558 -10.517 1.00 77.50 90 SER A C 1
ATOM 670 O O . SER A 1 90 ? 10.158 6.071 -9.849 1.00 77.50 90 SER A O 1
ATOM 672 N N . THR A 1 91 ? 9.198 7.860 -10.820 1.00 85.50 91 THR A N 1
ATOM 673 C CA . THR A 1 91 ? 10.267 8.817 -10.503 1.00 85.50 91 THR A CA 1
ATOM 674 C C . THR A 1 91 ? 10.180 9.384 -9.085 1.00 85.50 91 THR A C 1
ATOM 676 O O . THR A 1 91 ? 10.987 10.240 -8.733 1.00 85.50 91 THR A O 1
ATOM 679 N N . ILE A 1 92 ? 9.254 8.910 -8.233 1.00 90.25 92 ILE A N 1
ATOM 680 C CA . ILE A 1 92 ? 9.226 9.346 -6.825 1.00 90.25 92 ILE A CA 1
ATOM 681 C C . ILE A 1 92 ? 10.580 9.099 -6.152 1.00 90.25 92 ILE A C 1
ATOM 683 O O . ILE A 1 92 ? 11.241 8.082 -6.398 1.00 90.25 92 ILE A O 1
ATOM 687 N N . SER A 1 93 ? 11.011 10.032 -5.308 1.00 90.75 93 SER A N 1
ATOM 688 C CA . SER A 1 93 ? 12.343 9.964 -4.714 1.00 90.75 93 SER A CA 1
ATOM 689 C C . SER A 1 93 ? 12.465 8.796 -3.730 1.00 90.75 93 SER A C 1
ATOM 691 O O . SER A 1 93 ? 11.695 8.669 -2.780 1.00 90.75 93 SER A O 1
ATOM 693 N N . GLN A 1 94 ? 13.488 7.957 -3.924 1.00 92.75 94 GLN A N 1
ATOM 694 C CA . GLN A 1 94 ? 13.815 6.867 -2.998 1.00 92.75 94 GLN A CA 1
ATOM 695 C C . GLN A 1 94 ? 14.176 7.396 -1.599 1.00 92.75 94 GLN A C 1
ATOM 697 O O . GLN A 1 94 ? 13.875 6.741 -0.601 1.00 92.75 94 GLN A O 1
ATOM 702 N N . SER A 1 95 ? 14.787 8.583 -1.512 1.00 92.06 95 SER A N 1
ATOM 703 C CA . SER A 1 95 ? 15.146 9.189 -0.228 1.00 92.06 95 SER A CA 1
ATOM 704 C C . SER A 1 95 ? 13.928 9.713 0.535 1.00 92.06 95 SER A C 1
ATOM 706 O O . SER A 1 95 ? 13.910 9.609 1.758 1.00 92.06 95 SER A O 1
ATOM 708 N N . SER A 1 96 ? 12.891 10.199 -0.158 1.00 91.88 96 SER A N 1
ATOM 709 C CA . SER A 1 96 ? 11.611 10.579 0.470 1.00 91.88 96 SER A CA 1
ATOM 710 C C . SER A 1 96 ? 10.924 9.353 1.080 1.00 91.88 96 SER A C 1
ATOM 712 O O . SER A 1 96 ? 10.555 9.384 2.253 1.00 91.88 96 SER A O 1
ATOM 714 N N . VAL A 1 97 ? 10.893 8.225 0.357 1.00 93.31 97 VAL A N 1
ATOM 715 C CA . VAL A 1 97 ? 10.370 6.956 0.895 1.00 93.31 97 VAL A CA 1
ATOM 716 C C . VAL A 1 97 ? 11.135 6.537 2.152 1.00 93.31 97 VAL A C 1
ATOM 718 O O . VAL A 1 97 ? 10.520 6.240 3.171 1.00 93.31 97 VAL A O 1
ATOM 721 N N . TRP A 1 98 ? 12.471 6.566 2.137 1.00 93.31 98 TRP A N 1
ATOM 722 C CA . TRP A 1 98 ? 13.263 6.225 3.326 1.00 93.31 98 TRP A CA 1
ATOM 723 C C . TRP A 1 98 ? 13.086 7.205 4.486 1.00 93.31 98 TRP A C 1
ATOM 725 O O . TRP A 1 98 ? 13.045 6.776 5.639 1.00 93.31 98 TRP A O 1
ATOM 735 N N . LYS A 1 99 ? 12.944 8.505 4.205 1.00 92.12 99 LYS A N 1
ATOM 736 C CA . LYS A 1 99 ? 12.624 9.506 5.227 1.00 92.12 99 LYS A CA 1
ATOM 737 C C . LYS A 1 99 ? 11.298 9.163 5.902 1.00 92.12 99 LYS A C 1
ATOM 739 O O . LYS A 1 99 ? 11.240 9.149 7.130 1.00 92.12 99 LYS A O 1
ATOM 744 N N . LYS A 1 100 ? 10.277 8.808 5.117 1.00 92.81 100 LYS A N 1
ATOM 745 C CA . LYS A 1 100 ? 8.969 8.422 5.649 1.00 92.81 100 LYS A CA 1
ATOM 746 C C . LYS A 1 100 ? 9.006 7.098 6.409 1.00 92.81 100 LYS A C 1
ATOM 748 O O . LYS A 1 100 ? 8.373 6.988 7.452 1.00 92.81 100 LYS A O 1
ATOM 753 N N . VAL A 1 101 ? 9.796 6.121 5.952 1.00 92.44 101 VAL A N 1
ATOM 754 C CA . VAL A 1 101 ? 10.060 4.890 6.719 1.00 92.44 101 VAL A CA 1
ATOM 755 C C . VAL A 1 101 ? 10.638 5.239 8.088 1.00 92.44 101 VAL A C 1
ATOM 757 O O . VAL A 1 101 ? 10.110 4.777 9.092 1.00 92.44 101 VAL A O 1
ATOM 760 N N . LYS A 1 102 ? 11.676 6.083 8.151 1.00 89.94 102 LYS A N 1
ATOM 761 C CA . LYS A 1 102 ? 12.303 6.483 9.420 1.00 89.94 102 LYS A CA 1
ATOM 762 C C . LYS A 1 102 ? 11.319 7.197 10.351 1.00 89.94 102 LYS A C 1
ATOM 764 O O . LYS A 1 102 ? 11.327 6.930 11.547 1.00 89.94 102 LYS A O 1
ATOM 769 N N . GLU A 1 103 ? 10.492 8.087 9.806 1.00 89.50 103 GLU A N 1
ATOM 770 C CA . GLU A 1 103 ? 9.445 8.791 10.551 1.00 89.50 103 GLU A CA 1
ATOM 771 C C . GLU A 1 103 ? 8.442 7.805 11.165 1.00 89.50 103 GLU A C 1
ATOM 773 O O . GLU A 1 103 ? 8.259 7.794 12.378 1.00 89.50 103 GLU A O 1
ATOM 778 N N . GLU A 1 104 ? 7.847 6.925 10.356 1.00 88.62 104 GLU A N 1
ATOM 779 C CA . GLU A 1 104 ? 6.820 5.991 10.833 1.00 88.62 104 GLU A CA 1
ATOM 780 C C . GLU A 1 104 ? 7.380 4.925 11.778 1.00 88.62 104 GLU A C 1
ATOM 782 O O . GLU A 1 104 ? 6.743 4.575 12.770 1.00 88.62 104 GLU A O 1
ATOM 787 N N . MET A 1 105 ? 8.591 4.437 11.512 1.00 87.88 105 MET A N 1
ATOM 788 C CA . MET A 1 105 ? 9.263 3.467 12.377 1.00 87.88 105 MET A CA 1
ATOM 789 C C . MET A 1 105 ? 9.727 4.085 13.701 1.00 87.88 105 MET A C 1
ATOM 791 O O . MET A 1 105 ? 9.865 3.361 14.682 1.00 87.88 105 MET A O 1
ATOM 795 N N . GLY A 1 106 ? 9.905 5.409 13.774 1.00 83.44 106 GLY A N 1
ATOM 796 C CA . GLY A 1 106 ? 10.207 6.115 15.023 1.00 83.44 106 GLY A CA 1
ATOM 797 C C . GLY A 1 106 ? 9.119 5.967 16.094 1.00 83.44 106 GLY A C 1
ATOM 798 O O . GLY A 1 106 ? 9.417 6.053 17.285 1.00 83.44 106 GLY A O 1
ATOM 799 N N . TYR A 1 107 ? 7.877 5.684 15.692 1.00 77.50 107 TYR A N 1
ATOM 800 C CA . TYR A 1 107 ? 6.762 5.430 16.609 1.00 77.50 107 TYR A CA 1
ATOM 801 C C . TYR A 1 107 ? 6.663 3.961 17.052 1.00 77.50 107 TYR A C 1
ATOM 803 O O . TYR A 1 107 ? 6.035 3.656 18.067 1.00 77.50 107 TYR A O 1
ATOM 811 N N . GLU A 1 108 ? 7.299 3.033 16.333 1.00 80.56 108 GLU A N 1
ATOM 812 C CA . GLU A 1 108 ? 7.224 1.595 16.601 1.00 80.56 108 GLU A CA 1
ATOM 813 C C . GLU A 1 108 ? 8.297 1.169 17.614 1.00 80.56 108 GLU A C 1
ATOM 815 O O . GLU A 1 108 ? 9.263 0.488 17.286 1.00 80.56 108 GLU A O 1
ATOM 820 N N . LYS A 1 109 ? 8.107 1.526 18.891 1.00 73.75 109 LYS A N 1
ATOM 821 C CA . LYS A 1 109 ? 9.057 1.224 19.988 1.00 73.75 109 LYS A CA 1
ATOM 822 C C . LYS A 1 109 ? 9.390 -0.268 20.164 1.00 73.75 109 LYS A C 1
ATOM 824 O O . LYS A 1 109 ? 10.352 -0.601 20.845 1.00 73.75 109 LYS A O 1
ATOM 829 N N . SER A 1 110 ? 8.578 -1.164 19.602 1.00 72.94 110 SER A N 1
ATOM 830 C CA . SER A 1 110 ? 8.708 -2.617 19.745 1.00 72.94 110 SER A CA 1
ATOM 831 C C . SER A 1 110 ? 9.519 -3.301 18.639 1.00 72.94 110 SER A C 1
ATOM 833 O O . SER A 1 110 ? 9.560 -4.531 18.613 1.00 72.94 110 SER A O 1
ATOM 835 N N . VAL A 1 111 ? 10.091 -2.563 17.682 1.00 80.19 111 VAL A N 1
ATOM 836 C CA . VAL A 1 111 ? 10.843 -3.156 16.562 1.00 80.19 111 VAL A CA 1
ATOM 837 C C . VAL A 1 111 ? 12.351 -2.999 16.752 1.00 80.19 111 VAL A C 1
ATOM 839 O O . VAL A 1 111 ? 12.836 -1.982 17.231 1.00 80.19 111 VAL A O 1
ATOM 842 N N . SER A 1 112 ? 13.097 -4.041 16.388 1.00 77.62 112 SER A N 1
ATOM 843 C CA . SER A 1 112 ? 14.551 -4.113 16.578 1.00 77.62 112 SER A CA 1
ATOM 844 C C . SER A 1 112 ? 15.353 -3.387 15.496 1.00 77.62 112 SER A C 1
ATOM 846 O O . SER A 1 112 ? 16.524 -3.092 15.698 1.00 77.62 112 SER A O 1
ATOM 848 N N . ASP A 1 113 ? 14.742 -3.136 14.338 1.00 83.19 113 ASP A N 1
ATOM 849 C CA . ASP A 1 113 ? 15.369 -2.472 13.198 1.00 83.19 113 ASP A CA 1
ATOM 850 C C . ASP A 1 113 ? 14.399 -1.451 12.591 1.00 83.19 113 ASP A C 1
ATOM 852 O O . ASP A 1 113 ? 13.483 -1.783 11.832 1.00 83.19 113 ASP A O 1
ATOM 856 N N . ASN A 1 114 ? 14.625 -0.182 12.926 1.00 81.81 114 ASN A N 1
ATOM 857 C CA . ASN A 1 114 ? 13.794 0.943 12.488 1.00 81.81 114 ASN A CA 1
ATOM 858 C C . ASN A 1 114 ? 14.032 1.325 11.021 1.00 81.81 114 ASN A C 1
ATOM 860 O O . ASN A 1 114 ? 13.377 2.221 10.490 1.00 81.81 114 ASN A O 1
ATOM 864 N N . SER A 1 115 ? 14.974 0.660 10.359 1.00 84.38 115 SER A N 1
ATOM 865 C CA . SER A 1 115 ? 15.278 0.851 8.950 1.00 84.38 115 SER A CA 1
ATOM 866 C C . SER A 1 115 ? 14.476 -0.092 8.046 1.00 84.38 115 SER A C 1
ATOM 868 O O . SER A 1 115 ? 14.406 0.129 6.833 1.00 84.38 115 SER A O 1
ATOM 870 N N . LYS A 1 116 ? 13.833 -1.115 8.630 1.00 88.50 116 LYS A N 1
ATOM 871 C CA . LYS A 1 116 ? 13.041 -2.134 7.938 1.00 88.50 116 LYS A CA 1
ATOM 872 C C . LYS A 1 116 ? 11.545 -1.934 8.179 1.00 88.50 116 LYS A C 1
ATOM 874 O O . LYS A 1 116 ? 10.961 -2.462 9.126 1.00 88.50 116 LYS A O 1
ATOM 879 N N . TYR A 1 117 ? 10.895 -1.221 7.258 1.00 91.38 117 TYR A N 1
ATOM 880 C CA . TYR A 1 117 ? 9.478 -0.840 7.354 1.00 91.38 117 TYR A CA 1
ATOM 881 C C . TYR A 1 117 ? 8.515 -2.016 7.589 1.00 91.38 117 TYR A C 1
ATOM 883 O O . TYR A 1 117 ? 7.483 -1.894 8.253 1.00 91.38 117 TYR A O 1
ATOM 891 N N . THR A 1 118 ? 8.858 -3.186 7.053 1.00 91.19 118 THR A N 1
ATOM 892 C CA . THR A 1 118 ? 8.032 -4.396 7.119 1.00 91.19 118 THR A CA 1
ATOM 893 C C . THR A 1 118 ? 7.911 -4.967 8.529 1.00 91.19 118 THR A C 1
ATOM 895 O O . THR A 1 118 ? 6.899 -5.600 8.840 1.00 91.19 118 THR A O 1
ATOM 898 N N . LEU A 1 119 ? 8.858 -4.669 9.427 1.00 89.44 119 LEU A N 1
ATOM 899 C CA . LEU A 1 119 ? 8.721 -4.985 10.851 1.00 89.44 119 LEU A CA 1
ATOM 900 C C . LEU A 1 119 ? 7.591 -4.174 11.494 1.00 89.44 119 LEU A C 1
ATOM 902 O O . LEU A 1 119 ? 6.768 -4.740 12.215 1.00 89.44 119 LEU A O 1
ATOM 906 N N . GLY A 1 120 ? 7.488 -2.883 11.165 1.00 87.81 120 GLY A N 1
ATOM 907 C CA . GLY A 1 120 ? 6.381 -2.033 11.606 1.00 87.81 120 GLY A CA 1
ATOM 908 C C . GLY A 1 120 ? 5.036 -2.505 11.050 1.00 87.81 120 GLY A C 1
ATOM 909 O O . GLY A 1 120 ? 4.039 -2.536 11.766 1.00 87.81 120 GLY A O 1
ATOM 910 N N . ILE A 1 121 ? 4.985 -2.959 9.792 1.00 88.75 121 ILE A N 1
ATOM 911 C CA . ILE A 1 121 ? 3.770 -3.582 9.223 1.00 88.75 121 ILE A CA 1
ATOM 912 C C . ILE A 1 121 ? 3.379 -4.839 10.004 1.00 88.75 121 ILE A C 1
ATOM 914 O O . ILE A 1 121 ? 2.212 -5.014 10.354 1.00 88.75 121 ILE A O 1
ATOM 918 N N . LYS A 1 122 ? 4.340 -5.715 10.317 1.00 88.62 122 LYS A N 1
ATOM 919 C CA . LYS A 1 122 ? 4.075 -6.942 11.080 1.00 88.62 122 LYS A CA 1
ATOM 920 C C . LYS A 1 122 ? 3.528 -6.632 12.477 1.00 88.62 122 LYS A C 1
ATOM 922 O O . LYS A 1 122 ? 2.562 -7.267 12.903 1.00 88.62 122 LYS A O 1
ATOM 927 N N . ALA A 1 123 ? 4.098 -5.641 13.164 1.00 85.44 123 ALA A N 1
ATOM 928 C CA . ALA A 1 123 ? 3.600 -5.175 14.458 1.00 85.44 123 ALA A CA 1
ATOM 929 C C . ALA A 1 123 ? 2.155 -4.649 14.351 1.00 85.44 123 ALA A C 1
ATOM 931 O O . ALA A 1 123 ? 1.283 -5.055 15.128 1.00 85.44 123 ALA A O 1
ATOM 932 N N . ARG A 1 124 ? 1.868 -3.834 13.326 1.00 84.88 124 ARG A N 1
ATOM 933 C CA . ARG A 1 124 ? 0.524 -3.309 13.026 1.00 84.88 124 ARG A CA 1
ATOM 934 C C . ARG A 1 124 ? -0.499 -4.396 12.758 1.00 84.88 124 ARG A C 1
ATOM 936 O O . ARG A 1 124 ? -1.562 -4.374 13.371 1.00 84.88 124 ARG A O 1
ATOM 943 N N . LYS A 1 125 ? -0.171 -5.386 11.925 1.00 86.06 125 LYS A N 1
ATOM 944 C CA . LYS A 1 125 ? -1.039 -6.544 11.649 1.00 86.06 125 LYS A CA 1
ATOM 945 C C . LYS A 1 125 ? -1.492 -7.240 12.931 1.00 86.06 125 LYS A C 1
ATOM 947 O O . LYS A 1 125 ? -2.664 -7.588 13.073 1.00 86.06 125 LYS A O 1
ATOM 952 N N . GLY A 1 126 ? -0.587 -7.391 13.900 1.00 84.44 126 GLY A N 1
ATOM 953 C CA . GLY A 1 126 ? -0.912 -7.948 15.213 1.00 84.44 126 GLY A CA 1
ATOM 954 C C . GLY A 1 126 ? -1.955 -7.126 15.981 1.00 84.44 126 GLY A C 1
ATOM 955 O O . GLY A 1 126 ? -2.881 -7.700 16.561 1.00 84.44 126 GLY A O 1
ATOM 956 N N . ARG A 1 127 ? -1.841 -5.791 15.963 1.00 85.56 127 ARG A N 1
ATOM 957 C CA . ARG A 1 127 ? -2.797 -4.873 16.612 1.00 85.56 127 ARG A CA 1
ATOM 958 C C . ARG A 1 127 ? -4.138 -4.844 15.882 1.00 85.56 127 ARG A C 1
ATOM 960 O O . ARG A 1 127 ? -5.176 -5.056 16.512 1.00 85.56 127 ARG A O 1
ATOM 967 N N . VAL A 1 128 ? -4.110 -4.717 14.557 1.00 86.06 128 VAL A N 1
ATOM 968 C CA . VAL A 1 128 ? -5.294 -4.748 13.688 1.00 86.06 128 VAL A CA 1
ATOM 969 C C . VAL A 1 128 ? -6.096 -6.021 13.898 1.00 86.06 128 VAL A C 1
ATOM 971 O O . VAL A 1 128 ? -7.294 -5.936 14.135 1.00 86.06 128 VAL A O 1
ATOM 974 N N . LYS A 1 129 ? -5.460 -7.198 13.926 1.00 86.12 129 LYS A N 1
ATOM 975 C CA . LYS A 1 129 ? -6.155 -8.475 14.159 1.00 86.12 129 LYS A CA 1
ATOM 976 C C . LYS A 1 129 ? -6.879 -8.533 15.509 1.00 86.12 129 LYS A C 1
ATOM 978 O O . LYS A 1 129 ? -7.897 -9.210 15.636 1.00 86.12 129 LYS A O 1
ATOM 983 N N . LYS A 1 130 ? -6.360 -7.859 16.541 1.00 84.75 130 LYS A N 1
ATOM 984 C CA . LYS A 1 130 ? -7.023 -7.765 17.854 1.00 84.75 130 LYS A CA 1
ATOM 985 C C . LYS A 1 130 ? -8.199 -6.786 17.816 1.00 84.75 130 LYS A C 1
ATOM 987 O O . LYS A 1 130 ? -9.242 -7.081 18.395 1.00 84.75 130 LYS A O 1
ATOM 992 N N . ARG A 1 131 ? -8.041 -5.643 17.141 1.00 83.38 131 ARG A N 1
ATOM 993 C CA . ARG A 1 131 ? -9.065 -4.589 17.037 1.00 83.38 131 ARG A CA 1
ATOM 994 C C . ARG A 1 131 ? -10.209 -4.971 16.103 1.00 83.38 131 ARG A C 1
ATOM 996 O O . ARG A 1 131 ? -11.364 -4.795 16.470 1.00 83.38 131 ARG A O 1
ATOM 1003 N N . SER A 1 132 ? -9.908 -5.549 14.943 1.00 82.69 132 SER A N 1
ATOM 1004 C CA . SER A 1 132 ? -10.897 -5.914 13.923 1.00 82.69 132 SER A CA 1
ATOM 1005 C C . SER A 1 132 ? -11.942 -6.895 14.452 1.00 82.69 132 SER A C 1
ATOM 1007 O O . SER A 1 132 ? -13.106 -6.795 14.090 1.00 82.69 132 SER A O 1
ATOM 1009 N N . LYS A 1 133 ? -11.569 -7.772 15.394 1.00 84.06 133 LYS A N 1
ATOM 1010 C CA . LYS A 1 133 ? -12.501 -8.672 16.098 1.00 84.06 133 LYS A CA 1
ATOM 1011 C C . LYS A 1 133 ? -13.570 -7.946 16.921 1.00 84.06 133 LYS A C 1
ATOM 1013 O O . LYS A 1 133 ? -14.616 -8.527 17.190 1.00 84.06 133 LYS A O 1
ATOM 1018 N N . LYS A 1 134 ? -13.303 -6.711 17.353 1.00 84.69 134 LYS A N 1
ATOM 1019 C CA . LYS A 1 134 ? -14.244 -5.891 18.130 1.00 84.69 134 LYS A CA 1
ATOM 1020 C C . LYS A 1 134 ? -15.197 -5.099 17.232 1.00 84.69 134 LYS A C 1
ATOM 1022 O O . LYS A 1 134 ? -16.261 -4.700 17.689 1.00 84.69 134 LYS A O 1
ATOM 1027 N N . VAL A 1 135 ? -14.832 -4.886 15.966 1.00 85.00 135 VAL A N 1
ATOM 1028 C CA . VAL A 1 135 ? -15.631 -4.124 15.003 1.00 85.00 135 VAL A CA 1
ATOM 1029 C C . VAL A 1 135 ? -16.552 -5.079 14.249 1.00 85.00 135 VAL A C 1
ATOM 1031 O O . VAL A 1 135 ? -16.097 -5.952 13.512 1.00 85.00 135 VAL A O 1
ATOM 1034 N N . LYS A 1 136 ? -17.865 -4.916 14.425 1.00 87.12 136 LYS A N 1
ATOM 1035 C CA . LYS A 1 136 ? -18.871 -5.683 13.684 1.00 87.12 136 LYS A CA 1
ATOM 1036 C C . LYS A 1 136 ? -19.378 -4.858 12.510 1.00 87.12 136 LYS A C 1
ATOM 1038 O O . LYS A 1 136 ? -19.872 -3.753 12.701 1.00 87.12 136 LYS A O 1
ATOM 1043 N N . PHE A 1 137 ? -19.287 -5.422 11.312 1.00 89.00 137 PHE A N 1
ATOM 1044 C CA . PHE A 1 137 ? -19.850 -4.819 10.110 1.00 89.00 137 PHE A CA 1
ATOM 1045 C C . PHE A 1 137 ? -21.186 -5.470 9.752 1.00 89.00 137 PHE A C 1
ATOM 1047 O O . PHE A 1 137 ? -21.282 -6.702 9.784 1.00 89.00 137 PHE A O 1
ATOM 1054 N N . PRO A 1 138 ? -22.204 -4.680 9.374 1.00 92.88 138 PRO A N 1
ATOM 1055 C CA . PRO A 1 138 ? -23.380 -5.197 8.689 1.00 92.88 138 PRO A CA 1
ATOM 1056 C C . PRO A 1 138 ? -23.012 -6.055 7.466 1.00 92.88 138 PRO A C 1
ATOM 1058 O O . PRO A 1 138 ? -22.028 -5.802 6.773 1.00 92.88 138 PRO A O 1
ATOM 1061 N N . LYS A 1 139 ? -23.836 -7.063 7.149 1.00 90.69 139 LYS A N 1
ATOM 1062 C CA . LYS A 1 139 ? -23.574 -8.007 6.042 1.00 90.69 139 LYS A CA 1
ATOM 1063 C C . LYS A 1 139 ? -23.378 -7.310 4.686 1.00 90.69 139 LYS A C 1
ATOM 1065 O O . LYS A 1 139 ? -22.574 -7.761 3.875 1.00 90.69 139 LYS A O 1
ATOM 1070 N N . ASN A 1 140 ? -24.083 -6.201 4.470 1.00 95.19 140 ASN A N 1
ATOM 1071 C CA . ASN A 1 140 ? -24.091 -5.454 3.212 1.00 95.19 140 ASN A CA 1
ATOM 1072 C C . ASN A 1 140 ? -23.160 -4.230 3.231 1.00 95.19 140 ASN A C 1
ATOM 1074 O O . ASN A 1 140 ? -23.325 -3.324 2.418 1.00 95.19 140 ASN A O 1
ATOM 1078 N N . THR A 1 141 ? -22.195 -4.171 4.153 1.00 95.12 141 THR A N 1
ATOM 1079 C CA . THR A 1 141 ? -21.216 -3.081 4.187 1.00 95.12 141 THR A CA 1
ATOM 1080 C C . THR A 1 141 ? -20.383 -3.067 2.912 1.00 95.12 141 THR A C 1
ATOM 1082 O O . THR A 1 141 ? -19.738 -4.055 2.570 1.00 95.12 141 THR A O 1
ATOM 1085 N N . ILE A 1 142 ? -20.372 -1.920 2.236 1.00 95.50 142 ILE A N 1
ATOM 1086 C CA . ILE A 1 142 ? -19.567 -1.680 1.033 1.00 95.50 142 ILE A CA 1
ATOM 1087 C C . ILE A 1 142 ? -18.348 -0.796 1.300 1.00 95.50 142 ILE A C 1
ATOM 1089 O O . ILE A 1 142 ? -1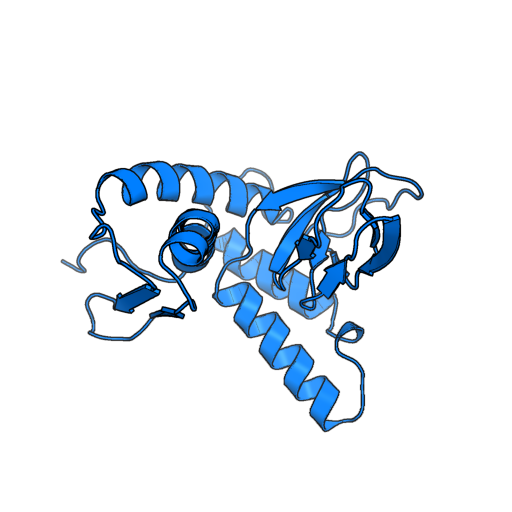7.556 -0.561 0.394 1.00 95.50 142 ILE A O 1
ATOM 1093 N N . GLY A 1 143 ? -18.189 -0.286 2.518 1.00 93.31 143 GLY A N 1
ATOM 1094 C CA . GLY A 1 143 ? -17.142 0.670 2.832 1.00 93.31 143 GLY A CA 1
ATOM 1095 C C . GLY A 1 143 ? -17.090 1.060 4.300 1.00 93.31 143 GLY A C 1
ATOM 1096 O O . GLY A 1 143 ? -17.934 0.659 5.101 1.00 93.31 143 GLY A O 1
ATOM 1097 N N . VAL A 1 144 ? -16.083 1.851 4.641 1.00 91.81 144 VAL A N 1
ATOM 1098 C CA . VAL A 1 144 ? -15.854 2.373 5.986 1.00 91.81 144 VAL A CA 1
ATOM 1099 C C . VAL A 1 144 ? -15.386 3.822 5.907 1.00 91.81 144 VAL A C 1
ATOM 1101 O O . VAL A 1 144 ? -14.600 4.190 5.032 1.00 91.81 144 VAL A O 1
ATOM 1104 N N . VAL A 1 145 ? -15.868 4.632 6.846 1.00 91.19 145 VAL A N 1
ATOM 1105 C CA . VAL A 1 145 ? -15.325 5.956 7.153 1.00 91.19 145 VAL A CA 1
ATOM 1106 C C . VAL A 1 145 ? -14.725 5.866 8.548 1.00 91.19 145 VAL A C 1
ATOM 1108 O O . VAL A 1 145 ? -15.396 5.429 9.482 1.00 91.19 145 VAL A O 1
ATOM 1111 N N . ALA A 1 146 ? -13.455 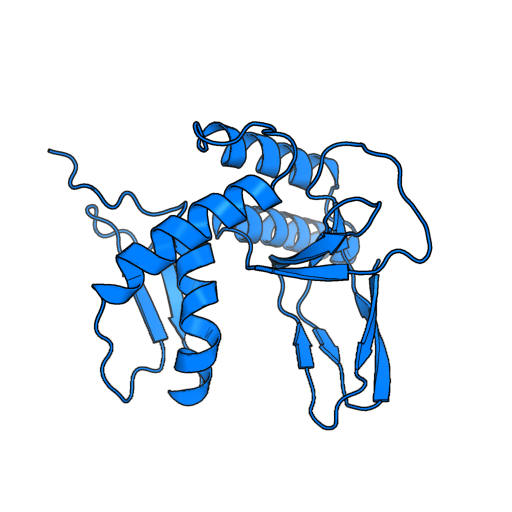6.227 8.678 1.00 87.25 146 ALA A N 1
ATOM 1112 C CA . ALA A 1 146 ? -12.763 6.286 9.955 1.00 87.25 146 ALA A CA 1
ATOM 1113 C C . ALA A 1 146 ? -12.669 7.741 10.409 1.00 87.25 146 ALA A C 1
ATOM 1115 O O . ALA A 1 146 ? -12.160 8.585 9.670 1.00 87.25 146 ALA A O 1
ATOM 1116 N N . ILE A 1 147 ? -13.155 8.006 11.618 1.00 87.00 147 ILE A N 1
ATOM 1117 C CA . ILE A 1 147 ? -13.206 9.328 12.243 1.00 87.00 147 ILE A CA 1
ATOM 1118 C C . ILE A 1 147 ? -12.503 9.213 13.598 1.00 87.00 147 ILE A C 1
ATOM 1120 O O . ILE A 1 147 ? -12.702 8.215 14.296 1.00 87.00 147 ILE A O 1
ATOM 1124 N N . ASP A 1 148 ? -11.649 10.174 13.943 1.00 83.75 148 ASP A N 1
ATOM 1125 C CA . ASP A 1 148 ? -10.995 10.207 15.255 1.00 83.75 148 ASP A CA 1
ATOM 1126 C C . ASP A 1 148 ? -11.877 10.845 16.347 1.00 83.75 148 ASP A C 1
ATOM 1128 O O . ASP A 1 148 ? -13.010 11.265 16.107 1.00 83.75 148 ASP A O 1
ATOM 1132 N N . ASN A 1 149 ? -11.355 10.919 17.573 1.00 81.06 149 ASN A N 1
ATOM 1133 C CA . ASN A 1 149 ? -12.041 11.529 18.716 1.00 81.06 149 ASN A CA 1
ATOM 1134 C C . ASN A 1 149 ? -12.253 13.049 18.585 1.00 81.06 149 ASN A C 1
ATOM 1136 O O . ASN A 1 149 ? -13.036 13.610 19.347 1.00 81.06 149 ASN A O 1
ATOM 1140 N N . LYS A 1 150 ? -11.585 13.708 17.631 1.00 85.25 150 LYS A N 1
ATOM 1141 C CA . LYS A 1 150 ? -11.731 15.138 17.321 1.00 85.25 150 LYS A CA 1
ATOM 1142 C C . LYS A 1 150 ? -12.753 15.377 16.205 1.00 85.25 150 LYS A C 1
ATOM 1144 O O . LYS A 1 150 ? -13.018 16.522 15.854 1.00 85.25 150 LYS A O 1
ATOM 1149 N N . GLY A 1 151 ? -13.352 14.312 15.666 1.00 85.31 151 GLY A N 1
ATOM 1150 C CA . GLY A 1 151 ? -14.300 14.387 14.558 1.00 85.31 151 GLY A CA 1
ATOM 1151 C C . GLY A 1 151 ? -13.632 14.486 13.184 1.00 85.31 151 GLY A C 1
ATOM 1152 O O . GLY A 1 151 ? -14.318 14.722 12.190 1.00 85.31 151 GLY A O 1
ATOM 1153 N N . GLU A 1 152 ? -12.315 14.290 13.087 1.00 87.06 152 GLU A N 1
ATOM 1154 C CA . GLU A 1 152 ? -11.583 14.379 11.826 1.00 87.06 152 GLU A CA 1
ATOM 1155 C C . GLU A 1 152 ? -11.628 13.061 11.051 1.00 87.06 152 GLU A C 1
ATOM 1157 O O . GLU A 1 152 ? -11.339 11.984 11.582 1.00 87.06 152 GLU A O 1
ATOM 1162 N N . ILE A 1 153 ? -11.916 13.141 9.750 1.00 87.62 153 ILE A N 1
ATOM 1163 C CA . ILE A 1 153 ? -11.895 11.981 8.854 1.00 87.62 153 ILE A CA 1
ATOM 1164 C C . ILE A 1 153 ? -10.442 11.548 8.618 1.00 87.62 153 ILE A C 1
ATOM 1166 O O . ILE A 1 153 ? -9.663 12.245 7.970 1.00 87.62 153 ILE A O 1
ATOM 1170 N N . LYS A 1 154 ? -10.086 10.352 9.089 1.00 84.44 154 LYS A N 1
ATOM 1171 C CA . LYS A 1 154 ? -8.759 9.737 8.894 1.00 84.44 154 LYS A CA 1
ATOM 1172 C C . LYS A 1 154 ? -8.692 8.809 7.689 1.00 84.44 154 LYS A C 1
ATOM 1174 O O . LYS A 1 154 ? -7.601 8.473 7.226 1.00 84.44 154 LYS A O 1
ATOM 1179 N N . GLY A 1 155 ? -9.841 8.404 7.155 1.00 84.00 155 GLY A N 1
ATOM 1180 C CA . GLY A 1 155 ? -9.897 7.680 5.896 1.00 84.00 155 GLY A CA 1
ATOM 1181 C C . GLY A 1 155 ? -11.307 7.317 5.465 1.00 84.00 155 GLY A C 1
ATOM 1182 O O . GLY A 1 155 ? -12.209 7.158 6.285 1.00 84.00 155 GLY A O 1
ATOM 1183 N N . VAL A 1 156 ? -11.462 7.164 4.155 1.00 88.94 156 VAL A N 1
ATOM 1184 C CA . VAL A 1 156 ? -12.688 6.718 3.497 1.00 88.94 156 VAL A CA 1
ATOM 1185 C C . VAL A 1 156 ? -12.300 5.640 2.500 1.00 88.94 156 VAL A C 1
ATOM 1187 O O . VAL A 1 156 ? -11.402 5.844 1.686 1.00 88.94 156 VAL A O 1
ATOM 1190 N N . GLU A 1 157 ? -12.971 4.499 2.567 1.00 88.88 157 GLU A N 1
ATOM 1191 C CA . GLU A 1 157 ? -12.815 3.404 1.612 1.00 88.88 157 GLU A CA 1
ATOM 1192 C C . GLU A 1 157 ? -14.199 2.893 1.232 1.00 88.88 157 GLU A C 1
ATOM 1194 O O . GLU A 1 157 ? -14.952 2.453 2.099 1.00 88.88 157 GLU A O 1
ATOM 1199 N N . ILE A 1 158 ? -14.546 2.972 -0.053 1.00 92.06 158 ILE A N 1
ATOM 1200 C CA . ILE A 1 158 ? -15.855 2.579 -0.583 1.00 92.06 158 ILE A CA 1
ATOM 1201 C C . ILE A 1 158 ? -15.633 1.695 -1.805 1.00 92.06 158 ILE A C 1
ATOM 1203 O O . ILE A 1 158 ? -14.847 2.022 -2.692 1.00 92.06 158 ILE A O 1
ATOM 1207 N N . TYR A 1 159 ? -16.357 0.583 -1.863 1.00 90.81 159 TYR A N 1
ATOM 1208 C CA . TYR A 1 159 ? -16.279 -0.395 -2.937 1.00 90.81 159 TYR A CA 1
ATOM 1209 C C . TYR A 1 159 ? -17.633 -0.597 -3.604 1.00 90.81 159 TYR A C 1
ATOM 1211 O O . TYR A 1 159 ? -18.690 -0.322 -3.046 1.00 90.81 159 TYR A O 1
ATOM 1219 N N . ARG A 1 160 ? -17.594 -1.158 -4.813 1.00 90.75 160 ARG A N 1
ATOM 1220 C CA . ARG A 1 160 ? -18.793 -1.465 -5.602 1.00 90.75 160 ARG A CA 1
ATOM 1221 C C . ARG A 1 160 ? -19.709 -2.516 -4.957 1.00 90.75 160 ARG A C 1
ATOM 1223 O O . ARG A 1 160 ? -20.893 -2.548 -5.270 1.00 90.75 160 ARG A O 1
ATOM 1230 N N . SER A 1 161 ? -19.179 -3.413 -4.121 1.00 94.19 161 SER A N 1
ATOM 1231 C CA . SER A 1 161 ? -19.947 -4.532 -3.564 1.00 94.19 161 SER A CA 1
ATOM 1232 C C . SER A 1 161 ? -19.479 -4.936 -2.159 1.00 94.19 161 SER A C 1
ATOM 1234 O O . SER A 1 161 ? -18.306 -4.735 -1.822 1.00 94.19 16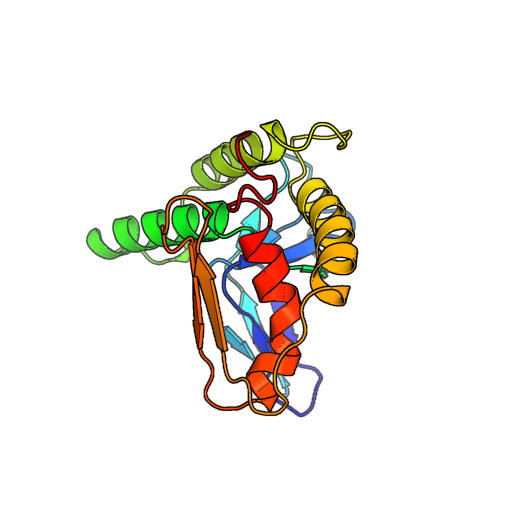1 SER A O 1
ATOM 1236 N N . PRO A 1 162 ? -20.348 -5.585 -1.356 1.00 94.56 162 PRO A N 1
ATOM 1237 C CA . PRO A 1 162 ? -19.959 -6.121 -0.050 1.00 94.56 162 PRO A CA 1
ATOM 1238 C C . PRO A 1 162 ? -18.875 -7.199 -0.132 1.00 94.56 162 PRO A C 1
ATOM 1240 O O . PRO A 1 162 ? -18.081 -7.370 0.792 1.00 94.56 162 PRO A O 1
ATOM 1243 N N . HIS A 1 163 ? -18.816 -7.925 -1.249 1.00 92.62 163 HIS A N 1
ATOM 1244 C CA . HIS A 1 163 ? -17.763 -8.901 -1.511 1.00 92.62 163 HIS A CA 1
ATOM 1245 C C . HIS A 1 163 ? -16.383 -8.228 -1.563 1.00 92.62 163 HIS A C 1
ATOM 1247 O O . HIS A 1 163 ? -15.471 -8.629 -0.840 1.00 92.62 163 HIS A O 1
ATOM 1253 N N . ASN A 1 164 ? -16.259 -7.139 -2.329 1.00 89.31 164 ASN A N 1
ATOM 1254 C CA . ASN A 1 164 ? -15.006 -6.394 -2.466 1.00 89.31 164 ASN A CA 1
ATOM 1255 C C . ASN A 1 164 ? -14.536 -5.802 -1.136 1.00 89.31 164 ASN A C 1
ATOM 1257 O O . ASN A 1 164 ? -13.344 -5.855 -0.834 1.00 89.31 164 ASN A O 1
ATOM 1261 N N . PHE A 1 165 ? -15.472 -5.272 -0.344 1.00 92.00 165 PHE A N 1
ATOM 1262 C CA . PHE A 1 165 ? -15.180 -4.785 1.000 1.00 92.00 165 PHE A CA 1
ATOM 1263 C C . PHE A 1 165 ? -14.670 -5.914 1.901 1.00 92.00 165 PHE A C 1
ATOM 1265 O O . PHE A 1 165 ? -13.643 -5.765 2.557 1.00 92.00 165 PHE A O 1
ATOM 1272 N N . ASN A 1 166 ? -15.339 -7.070 1.907 1.00 89.38 166 ASN A N 1
ATOM 1273 C CA . ASN A 1 166 ? -14.961 -8.183 2.775 1.00 89.38 166 ASN A CA 1
ATOM 1274 C C . ASN A 1 166 ? -13.573 -8.753 2.481 1.00 89.38 166 ASN A C 1
ATOM 1276 O O . ASN A 1 166 ? -12.894 -9.146 3.427 1.00 89.38 166 ASN A O 1
ATOM 1280 N N . ILE A 1 167 ? -13.150 -8.765 1.216 1.00 88.31 167 ILE A N 1
ATOM 1281 C CA . ILE A 1 167 ? -11.801 -9.196 0.826 1.00 88.31 167 ILE A CA 1
ATOM 1282 C C . ILE A 1 167 ? -10.746 -8.163 1.247 1.00 88.31 167 ILE A C 1
ATOM 1284 O O . ILE A 1 167 ? -9.661 -8.536 1.682 1.00 88.31 167 ILE A O 1
ATOM 1288 N N . ARG A 1 168 ? -11.051 -6.863 1.148 1.00 86.38 168 ARG A N 1
ATOM 1289 C CA . ARG A 1 168 ? -10.063 -5.789 1.363 1.00 86.38 168 ARG A CA 1
ATOM 1290 C C . ARG A 1 168 ? -10.010 -5.234 2.783 1.00 86.38 168 ARG A C 1
ATOM 1292 O O . ARG A 1 168 ? -9.032 -4.575 3.132 1.00 86.38 168 ARG A O 1
ATOM 1299 N N . LYS A 1 169 ? -11.024 -5.488 3.616 1.00 86.69 169 LYS A N 1
ATOM 1300 C CA . LYS A 1 169 ? -11.173 -4.843 4.934 1.00 86.69 169 LYS A CA 1
ATOM 1301 C C . LYS A 1 169 ? -9.945 -4.963 5.833 1.00 86.69 169 LYS A C 1
ATOM 1303 O O . LYS A 1 169 ? -9.637 -4.014 6.544 1.00 86.69 169 LYS A O 1
ATOM 1308 N N . GLU A 1 170 ? -9.222 -6.082 5.791 1.00 84.81 170 GLU A N 1
ATOM 1309 C CA . GLU A 1 170 ? -8.011 -6.259 6.602 1.00 84.81 170 GLU A CA 1
ATOM 1310 C C . GLU A 1 170 ? -6.914 -5.264 6.201 1.00 84.81 170 GLU A C 1
ATOM 1312 O O . GLU A 1 170 ? -6.411 -4.536 7.057 1.00 84.81 170 GLU A O 1
ATOM 1317 N N . GLY A 1 171 ? -6.633 -5.132 4.900 1.00 82.88 171 GLY A N 1
ATOM 1318 C CA . GLY A 1 171 ? -5.670 -4.158 4.377 1.00 82.88 171 GLY A CA 1
ATOM 1319 C C . GLY A 1 171 ? -6.073 -2.703 4.645 1.00 82.88 171 GLY A C 1
ATOM 1320 O O . GLY A 1 171 ? -5.216 -1.850 4.886 1.00 82.88 171 GLY A O 1
ATOM 1321 N N . ILE A 1 172 ? -7.378 -2.408 4.678 1.00 85.00 172 ILE A N 1
ATOM 1322 C CA . ILE A 1 172 ? -7.881 -1.078 5.057 1.00 85.00 172 ILE A CA 1
ATOM 1323 C C . ILE A 1 172 ? -7.493 -0.762 6.499 1.00 85.00 172 ILE A C 1
ATOM 1325 O O . ILE A 1 172 ? -6.899 0.287 6.755 1.00 85.00 172 ILE A O 1
ATOM 1329 N N . PHE A 1 173 ? -7.779 -1.673 7.431 1.00 85.06 173 PHE A N 1
ATOM 1330 C CA . PHE A 1 173 ? -7.423 -1.484 8.834 1.00 85.06 173 PHE A CA 1
ATOM 1331 C C . PHE A 1 173 ? -5.911 -1.394 9.045 1.00 85.06 173 PHE A C 1
ATOM 1333 O O . PHE A 1 173 ? -5.463 -0.542 9.808 1.00 85.06 173 PHE A O 1
ATOM 1340 N N . GLU A 1 174 ? -5.121 -2.201 8.331 1.00 85.06 174 GLU A N 1
ATOM 1341 C CA . GLU A 1 174 ? -3.654 -2.082 8.312 1.00 85.06 174 GLU A CA 1
ATOM 1342 C C . GLU A 1 174 ? -3.193 -0.676 7.920 1.00 85.06 174 GLU A C 1
ATOM 1344 O O . GLU A 1 174 ? -2.288 -0.122 8.553 1.00 85.06 174 GLU A O 1
ATOM 1349 N N . SER A 1 175 ? -3.840 -0.080 6.914 1.00 85.00 175 SER A N 1
ATOM 1350 C CA . SER A 1 175 ? -3.505 1.269 6.456 1.00 85.00 175 SER A CA 1
ATOM 1351 C C . SER A 1 175 ? -3.896 2.361 7.460 1.00 85.00 175 SER A C 1
ATOM 1353 O O . SER A 1 175 ? -3.206 3.376 7.550 1.00 85.00 175 SER A O 1
ATOM 1355 N N . LEU A 1 176 ? -4.982 2.162 8.215 1.00 83.88 176 LEU A N 1
ATOM 1356 C CA . LEU A 1 176 ? -5.538 3.147 9.150 1.00 83.88 176 LEU A CA 1
ATOM 1357 C C . LEU A 1 176 ? -4.879 3.118 10.537 1.00 83.88 176 LEU A C 1
ATOM 1359 O O . LEU A 1 176 ? -4.858 4.145 11.209 1.00 83.88 176 LEU A O 1
ATOM 1363 N N . GLU A 1 177 ? -4.322 1.979 10.959 1.00 80.56 177 GLU A N 1
ATOM 1364 C CA . GLU A 1 177 ? -3.826 1.761 12.330 1.00 80.56 177 GLU A CA 1
ATOM 1365 C C . GLU A 1 177 ? -2.788 2.794 12.803 1.00 80.56 177 GLU A C 1
ATOM 1367 O O . GLU A 1 177 ? -2.717 3.066 13.996 1.00 80.56 177 GLU A O 1
ATOM 1372 N N . THR A 1 178 ? -1.984 3.369 11.902 1.00 71.75 178 THR A N 1
ATOM 1373 C CA . THR A 1 178 ? -0.948 4.366 12.251 1.00 71.75 178 THR A CA 1
ATOM 1374 C C . THR A 1 178 ? -1.477 5.779 12.437 1.00 71.75 178 THR A C 1
ATOM 1376 O O . THR A 1 178 ? -0.779 6.614 12.999 1.00 71.75 178 THR A O 1
ATOM 1379 N N . ASN A 1 179 ? -2.664 6.072 11.909 1.00 64.94 179 ASN A N 1
ATOM 1380 C CA . ASN A 1 179 ? -3.152 7.441 11.742 1.00 64.94 179 ASN A CA 1
ATOM 1381 C C . ASN A 1 179 ? -4.297 7.786 12.700 1.00 64.94 179 ASN A C 1
ATOM 1383 O O . ASN A 1 179 ? -4.851 8.881 12.625 1.00 64.94 179 ASN A O 1
ATOM 1387 N N . ILE A 1 180 ? -4.672 6.848 13.568 1.00 66.44 180 ILE A N 1
ATOM 1388 C CA . ILE A 1 180 ? -5.786 6.986 14.498 1.00 66.44 180 ILE A CA 1
ATOM 1389 C C . ILE A 1 180 ? -5.233 6.785 15.906 1.00 66.44 180 ILE A C 1
ATOM 1391 O O . ILE A 1 180 ? -4.691 5.722 16.216 1.00 66.44 180 ILE A O 1
ATOM 1395 N N . SER A 1 181 ? -5.384 7.800 16.763 1.00 64.88 181 SER A N 1
ATOM 1396 C CA . SER A 1 181 ? -5.290 7.572 18.202 1.00 64.88 181 SER A CA 1
ATOM 1397 C C . SER A 1 181 ? -6.542 6.822 18.622 1.00 64.88 181 SER A C 1
ATOM 1399 O O . SER A 1 181 ? -7.659 7.308 18.461 1.00 64.88 181 SER A O 1
ATOM 1401 N N . TRP A 1 182 ? -6.356 5.596 19.092 1.00 65.25 182 TRP A N 1
ATOM 1402 C CA . TRP A 1 182 ? -7.466 4.740 19.493 1.00 65.25 182 TRP A CA 1
ATOM 1403 C C . TRP A 1 182 ? -7.787 4.816 20.983 1.00 65.25 182 TRP A C 1
ATOM 1405 O O . TRP A 1 182 ? -8.726 4.155 21.426 1.00 65.25 182 TRP A O 1
ATOM 1415 N N . GLU A 1 183 ? -6.981 5.540 21.754 1.00 59.75 183 GLU A N 1
ATOM 1416 C CA . GLU A 1 183 ? -7.271 5.807 23.156 1.00 59.75 183 GLU A CA 1
ATOM 1417 C C . GLU A 1 183 ? -7.958 7.169 23.261 1.00 59.75 183 GLU A C 1
ATOM 1419 O O . GLU A 1 183 ? -7.556 8.097 22.550 1.00 59.75 183 GLU A O 1
ATOM 1424 N N . PRO A 1 184 ? -9.003 7.296 24.099 1.00 50.09 184 PRO A N 1
ATOM 1425 C CA . PRO A 1 184 ? -9.529 8.606 24.439 1.00 50.09 184 PRO A CA 1
ATOM 1426 C C . PRO A 1 184 ? -8.378 9.439 25.012 1.00 50.09 184 PRO A C 1
ATOM 1428 O O . PRO A 1 184 ? -7.685 8.979 25.920 1.00 50.09 184 PRO A O 1
ATOM 1431 N N . GLU A 1 185 ? -8.156 10.641 24.477 1.00 49.66 185 GLU A N 1
ATOM 1432 C CA . GLU A 1 185 ? -7.443 11.663 25.245 1.00 49.66 185 GLU A CA 1
ATOM 1433 C C . GLU A 1 185 ? -8.274 11.861 26.527 1.00 49.66 185 GLU A C 1
ATOM 1435 O O . GLU A 1 185 ? -9.478 12.114 26.432 1.00 49.66 185 GLU A O 1
ATOM 1440 N N . GLY A 1 186 ? -7.667 11.557 27.680 1.00 44.91 186 GLY A N 1
ATOM 1441 C CA . GLY A 1 186 ? -8.323 11.600 28.990 1.00 44.91 186 GLY A CA 1
ATOM 1442 C C . GLY A 1 186 ? -8.831 12.982 29.363 1.00 44.91 186 GLY A C 1
ATOM 1443 O O . GLY A 1 186 ? -8.247 13.976 28.877 1.00 44.91 186 GLY A O 1
#

Radius of gyration: 17.12 Å; chains: 1; bounding box: 47×36×48 Å

pLDDT: mean 87.97, std 8.56, range [44.91, 98.06]

InterPro domains:
  IPR046699 ARG and Rhodanese-Phosphatase-superfamily-associated domain [PF20208] (3-174)

Foldseek 3Di:
DDKDFAQDQAKDKDAFQWWKDWDVAFIWTFLHIDIHHHGDIDDTQIAGQAPDDDHDPPIDIDTLAGAAPQLSVLLVVQQVVCVVVVHHSSPRDNVSSQVSLLVLLVPVPPDPGSRRSSSVLVVLLVVLVVVVVVDDDDQWDQWDFDAEPVRDTQDTDGHPTSVVCVVCVSRVSSRRSSPYDPDPPD

Secondary structure (DSSP, 8-state):
-EEEE--SSS-EEE-TTEEEEETTS--EEE-S-EEE-TT-EEEE-EEE-B-S----SS--EEEEEE--HHHHHHHHHHHHHHHHTT--GGGS-HHHHHHHHHHHHTT-TT-S-TTBHHHHHHHHHHHHHHHHTT-PPPTT--EEEEE-TTS-EEEEEE-SSHHHHHHHHHHHHHHHTTS---SPP-

Organism: NCBI:txid412755

Sequence (186 aa):
HIIFQNLGDIPILIEEGEIFLGEGTQDRICVGTVIADPGTTLNISVKCVHAPHRLSRGSSFSYGGKASRGMLNEMRSGKFYNASIGLGASTISQSSVWKKVKEEMGYEKSVSDNSKYTLGIKARKGRVKKRSKKVKFPKNTIGVVAIDNKGEIKGVEIYRSPHNFNIRKEGIFESLETNISWEPEG